Protein AF-0000000078527784 (afdb_homodimer)

pLDDT: mean 89.46, std 10.86, range [33.38, 98.12]

Solvent-accessible surface area (backbone atoms only — not comparable to full-atom values): 16695 Å² total; per-residue (Å²): 131,76,84,74,78,46,70,69,57,52,40,45,33,38,44,47,44,49,49,51,49,47,54,72,68,47,63,84,45,99,62,60,91,79,38,56,63,54,54,50,51,37,67,75,42,61,57,39,31,68,67,55,50,17,62,73,56,56,44,54,66,67,61,41,50,51,44,50,49,49,36,36,74,72,47,32,32,43,78,41,67,36,89,86,43,75,87,41,47,22,35,34,62,30,73,63,24,55,70,47,39,63,60,54,50,50,52,53,50,46,48,54,52,40,38,46,58,95,49,49,74,67,53,49,52,52,43,50,55,51,50,48,53,26,34,51,36,40,50,51,50,45,52,51,51,53,50,50,54,55,64,75,93,133,75,84,73,79,45,69,69,56,52,38,46,32,38,43,47,44,49,50,52,49,47,53,72,69,46,63,83,44,101,60,60,92,80,38,56,61,54,51,50,50,38,66,74,41,60,57,41,30,67,65,53,49,15,63,72,56,58,43,54,65,68,59,40,51,51,45,50,50,51,36,34,75,72,47,32,32,42,78,41,65,35,88,87,43,75,87,40,47,23,35,33,63,31,74,63,23,54,69,46,38,63,60,55,51,51,52,54,50,46,49,52,51,40,37,45,58,96,51,51,73,67,53,50,51,51,41,49,54,51,51,48,52,27,36,52,36,40,50,51,51,46,51,51,51,54,52,50,55,58,67,73,99

Radius of gyration: 20.79 Å; Cα contacts (8 Å, |Δi|>4): 342; chains: 2; bounding box: 57×61×48 Å

Structure (mmCIF, N/CA/C/O backbone):
data_AF-0000000078527784-model_v1
#
loop_
_entity.id
_entity.type
_entity.pdbx_description
1 polymer 'MarR family transcriptional regulator'
#
loop_
_atom_site.group_PDB
_atom_site.id
_atom_site.type_symbol
_atom_site.label_atom_id
_atom_site.label_alt_id
_atom_site.label_comp_id
_atom_site.label_asym_id
_atom_site.label_entity_id
_atom_site.label_seq_id
_atom_site.pdbx_PDB_ins_code
_atom_site.Cartn_x
_atom_site.Cartn_y
_atom_site.Cartn_z
_atom_site.occupancy
_atom_site.B_iso_or_equiv
_atom_site.auth_seq_id
_atom_site.auth_comp_id
_atom_site.auth_asym_id
_atom_site.auth_atom_id
_atom_site.pdbx_PDB_model_num
ATOM 1 N N . MET A 1 1 ? -1.562 -27.234 0.548 1 33.72 1 MET A N 1
ATOM 2 C CA . MET A 1 1 ? -0.689 -26.094 0.292 1 33.72 1 MET A CA 1
ATOM 3 C C . MET A 1 1 ? -1.078 -24.906 1.163 1 33.72 1 MET A C 1
ATOM 5 O O . MET A 1 1 ? -2.166 -24.344 1.01 1 33.72 1 MET A O 1
ATOM 9 N N . GLU A 1 2 ? -1.034 -24.922 2.373 1 40.88 2 GLU A N 1
ATOM 10 C CA . GLU A 1 2 ? -1.511 -24.141 3.508 1 40.88 2 GLU A CA 1
ATOM 11 C C . GLU A 1 2 ? -1.289 -22.641 3.279 1 40.88 2 GLU A C 1
ATOM 13 O O . GLU A 1 2 ? -0.191 -22.219 2.91 1 40.88 2 GLU A O 1
ATOM 18 N N . ASN A 1 3 ? -2.201 -21.891 2.699 1 50.78 3 ASN A N 1
ATOM 19 C CA . ASN A 1 3 ? -2.246 -20.516 2.195 1 50.78 3 ASN A CA 1
ATOM 20 C C . ASN A 1 3 ? -1.403 -19.578 3.055 1 50.78 3 ASN A C 1
ATOM 22 O O . ASN A 1 3 ? -1.898 -19 4.027 1 50.78 3 ASN A O 1
ATOM 26 N N . ASN A 1 4 ? -0.081 -20 3.307 1 65.38 4 ASN A N 1
ATOM 27 C CA . ASN A 1 4 ? 0.813 -19.375 4.277 1 65.38 4 ASN A CA 1
ATOM 28 C C . ASN A 1 4 ? 0.971 -17.891 4.02 1 65.38 4 ASN A C 1
ATOM 30 O O . ASN A 1 4 ? 1.631 -17.484 3.061 1 65.38 4 ASN A O 1
ATOM 34 N N . ILE A 1 5 ? 0.13 -17.203 4.672 1 80.44 5 ILE A N 1
ATOM 35 C CA . ILE A 1 5 ? 0.131 -15.75 4.613 1 80.44 5 ILE A CA 1
ATOM 36 C C . ILE A 1 5 ? 1.47 -15.211 5.117 1 80.44 5 ILE A C 1
ATOM 38 O O . ILE A 1 5 ? 2.02 -15.719 6.098 1 80.44 5 ILE A O 1
ATOM 42 N N . ASN A 1 6 ? 2.102 -14.383 4.32 1 90.31 6 ASN A N 1
ATOM 43 C CA . ASN A 1 6 ? 3.367 -13.797 4.75 1 90.31 6 ASN A CA 1
ATOM 44 C C . ASN A 1 6 ? 3.223 -12.312 5.059 1 90.31 6 ASN A C 1
ATOM 46 O O . ASN A 1 6 ? 2.146 -11.742 4.875 1 90.31 6 ASN A O 1
ATOM 50 N N . VAL A 1 7 ? 4.281 -11.719 5.578 1 94.19 7 VAL A N 1
ATOM 51 C CA . VAL A 1 7 ? 4.273 -10.344 6.059 1 94.19 7 VAL A CA 1
ATOM 52 C C . VAL A 1 7 ? 3.889 -9.398 4.922 1 94.19 7 VAL A C 1
ATOM 54 O O . VAL A 1 7 ? 3.064 -8.5 5.105 1 94.19 7 VAL A O 1
ATOM 57 N N . GLY A 1 8 ? 4.43 -9.648 3.764 1 93.56 8 GLY A N 1
ATOM 58 C CA . GLY A 1 8 ? 4.129 -8.82 2.611 1 93.56 8 GLY A CA 1
ATOM 59 C C . GLY A 1 8 ? 2.664 -8.859 2.213 1 93.56 8 GLY A C 1
ATOM 60 O O . GLY A 1 8 ? 2.086 -7.832 1.849 1 93.56 8 GLY A O 1
ATOM 61 N N . GLN A 1 9 ? 2.086 -9.992 2.314 1 89.19 9 GLN A N 1
ATOM 62 C CA . GLN A 1 9 ? 0.689 -10.18 1.938 1 89.19 9 GLN A CA 1
ATOM 63 C C . GLN A 1 9 ? -0.243 -9.453 2.908 1 89.19 9 GLN A C 1
ATOM 65 O O . GLN A 1 9 ? -1.158 -8.742 2.486 1 89.19 9 GLN A O 1
ATOM 70 N N . VAL A 1 10 ? 0.015 -9.602 4.164 1 93.19 10 VAL A N 1
ATOM 71 C CA . VAL A 1 10 ? -0.834 -8.961 5.164 1 93.19 10 VAL A CA 1
ATOM 72 C C . VAL A 1 10 ? -0.624 -7.449 5.129 1 93.19 10 VAL A C 1
ATOM 74 O O . VAL A 1 10 ? -1.582 -6.684 5.238 1 93.19 10 VAL A O 1
ATOM 77 N N . ASN A 1 11 ? 0.62 -7.027 4.973 1 96.31 11 ASN A N 1
ATOM 78 C CA . ASN A 1 11 ? 0.908 -5.602 4.848 1 96.31 11 ASN A CA 1
ATOM 79 C C . ASN A 1 11 ? 0.143 -4.973 3.688 1 96.31 11 ASN A C 1
ATOM 81 O O . ASN A 1 11 ? -0.423 -3.887 3.826 1 96.31 11 ASN A O 1
ATOM 85 N N . ALA A 1 12 ? 0.142 -5.656 2.553 1 93 12 ALA A N 1
ATOM 86 C CA . ALA A 1 12 ? -0.579 -5.168 1.38 1 93 12 ALA A CA 1
ATOM 87 C C . ALA A 1 12 ? -2.074 -5.059 1.662 1 93 12 ALA A C 1
ATOM 89 O O . ALA A 1 12 ? -2.719 -4.082 1.271 1 93 12 ALA A O 1
ATOM 90 N N . ALA A 1 13 ? -2.596 -6.059 2.291 1 92.12 13 ALA A N 1
ATOM 91 C CA . ALA A 1 13 ? -4.02 -6.059 2.623 1 92.12 13 ALA A CA 1
ATOM 92 C C . ALA A 1 13 ? -4.367 -4.898 3.551 1 92.12 13 ALA A C 1
ATOM 94 O O . ALA A 1 13 ? -5.375 -4.215 3.352 1 92.12 13 ALA A O 1
ATOM 95 N N . ILE A 1 14 ? -3.502 -4.66 4.574 1 95.69 14 ILE A N 1
ATOM 96 C CA . ILE A 1 14 ? -3.713 -3.545 5.492 1 95.69 14 ILE A CA 1
ATOM 97 C C . ILE A 1 14 ? -3.695 -2.23 4.719 1 95.69 14 ILE A C 1
ATOM 99 O O . ILE A 1 14 ? -4.598 -1.4 4.867 1 95.69 14 ILE A O 1
ATOM 103 N N . TYR A 1 15 ? -2.721 -2.094 3.898 1 93.62 15 TYR A N 1
ATOM 104 C CA . TYR A 1 15 ? -2.584 -0.871 3.115 1 93.62 15 TYR A CA 1
ATOM 105 C C . TYR A 1 15 ? -3.828 -0.625 2.268 1 93.62 15 TYR A C 1
ATOM 107 O O . TYR A 1 15 ? -4.391 0.473 2.287 1 93.62 15 TYR A O 1
ATOM 115 N N . ARG A 1 16 ? -4.293 -1.575 1.562 1 90.44 16 ARG A N 1
ATOM 116 C CA . ARG A 1 16 ? -5.426 -1.438 0.654 1 90.44 16 ARG A CA 1
ATOM 117 C C . ARG A 1 16 ? -6.707 -1.118 1.419 1 90.44 16 ARG A C 1
ATOM 119 O O . ARG A 1 16 ? -7.504 -0.288 0.982 1 90.44 16 ARG A O 1
ATOM 126 N N . ASN A 1 17 ? -6.883 -1.79 2.488 1 92.38 17 ASN A N 1
ATOM 127 C CA . ASN A 1 17 ? -8.102 -1.547 3.258 1 92.38 17 ASN A CA 1
ATOM 128 C C . ASN A 1 17 ? -8.078 -0.174 3.924 1 92.38 17 ASN A C 1
ATOM 130 O O . ASN A 1 17 ? -9.117 0.456 4.094 1 92.38 17 ASN A O 1
ATOM 134 N N . ILE A 1 18 ? -6.902 0.327 4.344 1 93 18 ILE A N 1
ATOM 135 C CA . ILE A 1 18 ? -6.785 1.693 4.844 1 93 18 ILE A CA 1
ATOM 136 C C . ILE A 1 18 ? -7.129 2.68 3.729 1 93 18 ILE A C 1
ATOM 138 O O . ILE A 1 18 ? -7.832 3.666 3.961 1 93 18 ILE A O 1
ATOM 142 N N . GLN A 1 19 ? -6.652 2.369 2.523 1 88.81 19 GLN A N 1
ATOM 143 C CA . GLN A 1 19 ? -6.953 3.25 1.399 1 88.81 19 GLN A CA 1
ATOM 144 C C . GLN A 1 19 ? -8.453 3.312 1.136 1 88.81 19 GLN A C 1
ATOM 146 O O . GLN A 1 19 ? -8.984 4.371 0.797 1 88.81 19 GLN A O 1
ATOM 151 N N . ILE A 1 20 ? -9.117 2.199 1.206 1 87.12 20 ILE A N 1
ATOM 152 C CA . ILE A 1 20 ? -10.562 2.152 1.043 1 87.12 20 ILE A CA 1
ATOM 153 C C . ILE A 1 20 ? -11.234 3.033 2.096 1 87.12 20 ILE A C 1
ATOM 155 O O . ILE A 1 20 ? -12.125 3.822 1.777 1 87.12 20 ILE A O 1
ATOM 159 N N . LEU A 1 21 ? -10.766 2.9 3.312 1 88.62 21 LEU A N 1
ATOM 160 C CA . LEU A 1 21 ? -11.32 3.684 4.41 1 88.62 21 LEU A CA 1
ATOM 161 C C . LEU A 1 21 ? -11.102 5.176 4.18 1 88.62 21 LEU A C 1
ATOM 163 O O . LEU A 1 21 ? -12.016 5.977 4.363 1 88.62 21 LEU A O 1
ATOM 167 N N . LEU A 1 22 ? -9.93 5.527 3.75 1 89.19 22 LEU A N 1
ATOM 168 C CA . LEU A 1 22 ? -9.586 6.922 3.5 1 89.19 22 LEU A CA 1
ATOM 169 C C . LEU A 1 22 ? -10.43 7.492 2.363 1 89.19 22 LEU A C 1
ATOM 171 O O . LEU A 1 22 ? -10.984 8.586 2.486 1 89.19 22 LEU A O 1
ATOM 175 N N . SER A 1 23 ? -10.539 6.766 1.28 1 83.81 23 SER A N 1
ATOM 176 C CA . SER A 1 23 ? -11.258 7.23 0.099 1 83.81 23 SER A CA 1
ATOM 177 C C . SER A 1 23 ? -12.75 7.375 0.384 1 83.81 23 SER A C 1
ATOM 179 O O . SER A 1 23 ? -13.406 8.273 -0.145 1 83.81 23 SER A O 1
ATOM 181 N N . SER A 1 24 ? -13.258 6.5 1.166 1 82.88 24 SER A N 1
ATOM 182 C CA . SER A 1 24 ? -14.672 6.531 1.507 1 82.88 24 SER A CA 1
ATOM 183 C C . SER A 1 24 ? -15 7.723 2.404 1 82.88 24 SER A C 1
ATOM 185 O O . SER A 1 24 ? -16.109 8.242 2.373 1 82.88 24 SER A O 1
ATOM 187 N N . THR A 1 25 ? -14.008 8.172 3.148 1 83.12 25 THR A N 1
ATOM 188 C CA . THR A 1 25 ? -14.266 9.203 4.145 1 83.12 25 THR A CA 1
ATOM 189 C C . THR A 1 25 ? -13.844 10.578 3.623 1 83.12 25 THR A C 1
ATOM 191 O O . THR A 1 25 ? -14.477 11.586 3.936 1 83.12 25 THR A O 1
ATOM 194 N N . LEU A 1 26 ? -12.773 10.648 2.789 1 84.56 26 LEU A N 1
ATOM 195 C CA . LEU A 1 26 ? -12.227 11.93 2.352 1 84.56 26 LEU A CA 1
ATOM 196 C C . LEU A 1 26 ? -12.734 12.297 0.962 1 84.56 26 LEU A C 1
ATOM 198 O O . LEU A 1 26 ? -12.164 13.164 0.297 1 84.56 26 LEU A O 1
ATOM 202 N N . ASN A 1 27 ? -13.781 11.75 0.539 1 74.75 27 ASN A N 1
ATOM 203 C CA . ASN A 1 27 ? -14.344 12.008 -0.783 1 74.75 27 ASN A CA 1
ATOM 204 C C . ASN A 1 27 ? -14.641 13.484 -0.992 1 74.75 27 ASN A C 1
ATOM 206 O O . ASN A 1 27 ? -14.703 13.961 -2.129 1 74.75 27 ASN A O 1
ATOM 210 N N . ASP A 1 28 ? -14.625 14.211 -0.062 1 72.44 28 ASP A N 1
ATOM 211 C CA . ASP A 1 28 ? -15.023 15.617 -0.154 1 72.44 28 ASP A CA 1
ATOM 212 C C . ASP A 1 28 ? -13.852 16.5 -0.572 1 72.44 28 ASP A C 1
ATOM 214 O O . ASP A 1 28 ? -14.039 17.656 -0.958 1 72.44 28 ASP A O 1
ATOM 218 N N . LEU A 1 29 ? -12.695 15.906 -0.477 1 76.19 29 LEU A N 1
ATOM 219 C CA . LEU A 1 29 ? -11.531 16.656 -0.928 1 76.19 29 LEU A CA 1
ATOM 220 C C . LEU A 1 29 ? -11.203 16.344 -2.385 1 76.19 29 LEU A C 1
ATOM 222 O O . LEU A 1 29 ? -11.367 15.195 -2.822 1 76.19 29 LEU A O 1
ATOM 226 N N . ASP A 1 30 ? -11.234 17.281 -3.205 1 78.88 30 ASP A N 1
ATOM 227 C CA . ASP A 1 30 ? -10.836 17.062 -4.594 1 78.88 30 ASP A CA 1
ATOM 228 C C . ASP A 1 30 ? -9.375 16.625 -4.688 1 78.88 30 ASP A C 1
ATOM 230 O O . ASP A 1 30 ? -8.586 17.219 -5.418 1 78.88 30 ASP A O 1
ATOM 234 N N . ILE A 1 31 ? -8.984 15.875 -3.707 1 80.12 31 ILE A N 1
ATOM 235 C CA . ILE A 1 31 ? -7.637 15.328 -3.699 1 80.12 31 ILE A CA 1
ATOM 236 C C . ILE A 1 31 ? -7.691 13.82 -3.934 1 80.12 31 ILE A C 1
ATOM 238 O O . 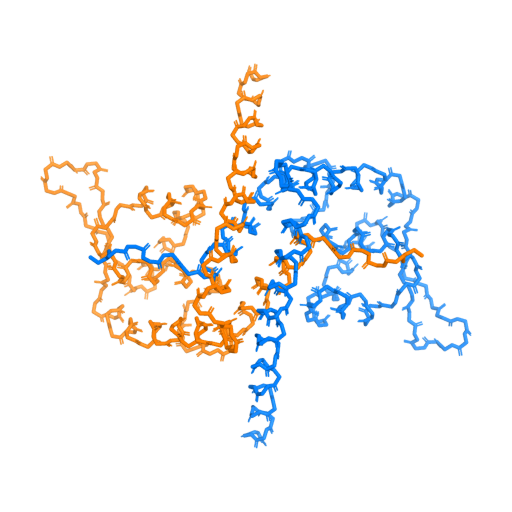ILE A 1 31 ? -8.594 13.141 -3.434 1 80.12 31 ILE A O 1
ATOM 242 N N . LYS A 1 32 ? -6.852 13.32 -4.891 1 73.38 32 LYS A N 1
ATOM 243 C CA . LYS A 1 32 ? -6.824 11.906 -5.254 1 73.38 32 LYS A CA 1
ATOM 244 C C . LYS A 1 32 ? -6.203 11.062 -4.145 1 73.38 32 LYS A C 1
ATOM 246 O O . LYS A 1 32 ? -5.438 11.57 -3.324 1 73.38 32 LYS A O 1
ATOM 251 N N . ASN A 1 33 ? -6.426 9.727 -4.477 1 71.75 33 ASN A N 1
ATOM 252 C CA . ASN A 1 33 ? -5.855 8.742 -3.57 1 71.75 33 ASN A CA 1
ATOM 253 C C . ASN A 1 33 ? -4.328 8.789 -3.572 1 71.75 33 ASN A C 1
ATOM 255 O O . ASN A 1 33 ? -3.719 9.156 -4.578 1 71.75 33 ASN A O 1
ATOM 259 N N . GLY A 1 34 ? -3.617 8.961 -2.541 1 76.25 34 GLY A N 1
ATOM 260 C CA . GLY A 1 34 ? -2.166 8.961 -2.438 1 76.25 34 GLY A CA 1
ATOM 261 C C . GLY A 1 34 ? -1.598 10.32 -2.068 1 76.25 34 GLY A C 1
ATOM 262 O O . GLY A 1 34 ? -0.436 10.422 -1.671 1 76.25 34 GLY A O 1
ATOM 263 N N . GLN A 1 35 ? -2.516 11.188 -2.316 1 87.75 35 GLN A N 1
ATOM 264 C CA . GLN A 1 35 ? -2.023 12.523 -2.002 1 87.75 35 GLN A CA 1
ATOM 265 C C . GLN A 1 35 ? -2.355 12.906 -0.562 1 87.75 35 GLN A C 1
ATOM 267 O O . GLN A 1 35 ? -1.82 13.891 -0.036 1 87.75 35 GLN A O 1
ATOM 272 N N . TYR A 1 36 ? -3.164 12.141 0.039 1 88.88 36 TYR A N 1
ATOM 273 C CA . TYR A 1 36 ? -3.619 12.469 1.386 1 88.88 36 TYR A CA 1
ATOM 274 C C . TYR A 1 36 ? -2.453 12.469 2.369 1 88.88 36 TYR A C 1
ATOM 276 O O . TYR A 1 36 ? -2.371 13.344 3.238 1 88.88 36 TYR A O 1
ATOM 284 N N . ASP A 1 37 ? -1.583 11.602 2.174 1 90.31 37 ASP A N 1
ATOM 285 C CA . ASP A 1 37 ? -0.426 11.516 3.061 1 90.31 37 ASP A CA 1
ATOM 286 C C . ASP A 1 37 ? 0.434 12.773 2.965 1 90.31 37 ASP A C 1
ATOM 288 O O . ASP A 1 37 ? 0.917 13.281 3.98 1 90.31 37 ASP A O 1
ATOM 292 N N . PHE A 1 38 ? 0.576 13.18 1.771 1 93.5 38 PHE A N 1
ATOM 293 C CA . PHE A 1 38 ? 1.368 14.383 1.549 1 93.5 38 PHE A CA 1
ATOM 294 C C . PHE A 1 38 ? 0.719 15.594 2.219 1 93.5 38 PHE A C 1
ATOM 296 O O . PHE A 1 38 ? 1.382 16.344 2.941 1 93.5 38 PHE A O 1
ATOM 303 N N . PHE A 1 39 ? -0.54 15.727 1.935 1 94.25 39 PHE A N 1
ATOM 304 C CA . PHE A 1 39 ? -1.294 16.828 2.521 1 94.25 39 PHE A CA 1
ATOM 305 C C . PHE A 1 39 ? -1.21 16.797 4.043 1 94.25 39 PHE A C 1
ATOM 307 O O . PHE A 1 39 ? -0.983 17.812 4.68 1 94.25 39 PHE A O 1
ATOM 314 N N . LEU A 1 40 ? -1.389 15.633 4.594 1 91.81 40 LEU A N 1
ATOM 315 C CA . LEU A 1 40 ? -1.36 15.469 6.043 1 91.81 40 LEU A CA 1
ATOM 316 C C . LEU A 1 40 ? -0.011 15.891 6.613 1 91.81 40 LEU A C 1
ATOM 318 O O . LEU A 1 40 ? 0.049 16.656 7.574 1 91.81 40 LEU A O 1
ATOM 322 N N . VAL A 1 41 ? 1.071 15.43 6.051 1 92.56 41 VAL A N 1
ATOM 323 C CA . VAL A 1 41 ? 2.404 15.711 6.57 1 92.56 41 VAL A CA 1
ATOM 324 C C . VAL A 1 41 ? 2.691 17.219 6.477 1 92.56 41 VAL A C 1
ATOM 326 O O . VAL A 1 41 ? 3.213 17.812 7.418 1 92.56 41 VAL A O 1
ATOM 329 N N . ILE A 1 42 ? 2.291 17.75 5.355 1 95.44 42 ILE A N 1
ATOM 330 C CA . ILE A 1 42 ? 2.48 19.188 5.191 1 95.44 42 ILE A CA 1
ATOM 331 C C . ILE A 1 42 ? 1.673 19.938 6.25 1 95.44 42 ILE A C 1
ATOM 333 O O . ILE A 1 42 ? 2.156 20.906 6.832 1 95.44 42 ILE A O 1
ATOM 337 N N . SER A 1 43 ? 0.488 19.5 6.477 1 93.81 43 SER A N 1
ATOM 338 C CA . SER A 1 43 ? -0.396 20.141 7.445 1 93.81 43 SER A CA 1
ATOM 339 C C . SER A 1 43 ? 0.181 20.062 8.852 1 93.81 43 SER A C 1
ATOM 341 O O . SER A 1 43 ? -0.036 20.969 9.664 1 93.81 43 SER A O 1
ATOM 343 N N . LEU A 1 44 ? 0.917 19.094 9.148 1 92 44 LEU A N 1
ATOM 344 C CA . LEU A 1 44 ? 1.458 18.875 10.484 1 92 44 LEU A CA 1
ATOM 345 C C . LEU A 1 44 ? 2.84 19.5 10.625 1 92 44 LEU A C 1
ATOM 347 O O . LEU A 1 44 ? 3.285 19.797 11.742 1 92 44 LEU A O 1
ATOM 351 N N . ARG A 1 45 ? 3.506 19.625 9.484 1 92.75 45 ARG A N 1
ATOM 352 C CA . ARG A 1 45 ? 4.879 20.125 9.492 1 92.75 45 ARG A CA 1
ATOM 353 C C . ARG A 1 45 ? 5.078 21.172 8.406 1 92.75 45 ARG A C 1
ATOM 355 O O . ARG A 1 45 ? 5.922 21.016 7.527 1 92.75 45 ARG A O 1
ATOM 362 N N . GLU A 1 46 ? 4.406 22.297 8.547 1 94.25 46 GLU A N 1
ATOM 363 C CA . GLU A 1 46 ? 4.555 23.375 7.574 1 94.25 46 GLU A CA 1
ATOM 364 C C . GLU A 1 46 ? 5.996 23.875 7.527 1 94.25 46 GLU A C 1
ATOM 366 O O . GLU A 1 46 ? 6.668 23.953 8.555 1 94.25 46 GLU A O 1
ATOM 371 N N . GLY A 1 47 ? 6.379 24.156 6.34 1 94.94 47 GLY A N 1
ATOM 372 C CA . GLY A 1 47 ? 7.723 24.672 6.18 1 94.94 47 GLY A CA 1
ATOM 373 C C . GLY A 1 47 ? 8.727 23.625 5.746 1 94.94 47 GLY A C 1
ATOM 374 O O . GLY A 1 47 ? 9.875 23.953 5.434 1 94.94 47 GLY A O 1
ATOM 375 N N . LEU A 1 48 ? 8.289 22.375 5.711 1 94.75 48 LEU A N 1
ATOM 376 C CA . LEU A 1 48 ? 9.219 21.344 5.258 1 94.75 48 LEU A CA 1
ATOM 377 C C . LEU A 1 48 ? 9.477 21.469 3.76 1 94.75 48 LEU A C 1
ATOM 379 O O . LEU A 1 48 ? 8.641 21.984 3.02 1 94.75 48 LEU A O 1
ATOM 383 N N . SER A 1 49 ? 10.641 21.016 3.365 1 95.75 49 SER A N 1
ATOM 384 C CA . SER A 1 49 ? 10.984 20.984 1.948 1 95.75 49 SER A CA 1
ATOM 385 C C . SER A 1 49 ? 10.406 19.75 1.266 1 95.75 49 SER A C 1
ATOM 387 O O . SER A 1 49 ? 9.969 18.812 1.935 1 95.75 49 SER A O 1
ATOM 389 N N . GLN A 1 50 ? 10.336 19.875 -0.049 1 95.5 50 GLN A N 1
ATOM 390 C CA . GLN A 1 50 ? 9.898 18.688 -0.793 1 95.5 50 GLN A CA 1
ATOM 391 C C . GLN A 1 50 ? 10.797 17.5 -0.497 1 95.5 50 GLN A C 1
ATOM 393 O O . GLN A 1 50 ? 10.32 16.359 -0.422 1 95.5 50 GLN A O 1
ATOM 398 N N . LYS A 1 51 ? 12.086 17.75 -0.309 1 94 51 LYS A N 1
ATOM 399 C CA . LYS A 1 51 ? 13.031 16.688 0.028 1 94 51 LYS A CA 1
ATOM 400 C C . LYS A 1 51 ? 12.695 16.047 1.371 1 94 51 LYS A C 1
ATOM 402 O O . LYS A 1 51 ? 12.633 14.82 1.484 1 94 51 LYS A O 1
ATOM 407 N N . GLU A 1 52 ? 12.477 16.844 2.301 1 93.25 52 GLU A N 1
ATOM 408 C CA . GLU A 1 52 ? 12.102 16.359 3.625 1 93.25 52 GLU A CA 1
ATOM 409 C C . GLU A 1 52 ? 10.797 15.57 3.574 1 93.25 52 GLU A C 1
ATOM 411 O O . GLU A 1 52 ? 10.648 14.555 4.262 1 93.25 52 GLU A O 1
ATOM 416 N N . LEU A 1 53 ? 9.883 16.094 2.801 1 94.12 53 LEU A N 1
ATOM 417 C CA . LEU A 1 53 ? 8.594 15.43 2.631 1 94.12 53 LEU A CA 1
ATOM 418 C C . LEU A 1 53 ? 8.766 14.039 2.043 1 94.12 53 LEU A C 1
ATOM 420 O O . LEU A 1 53 ? 8.211 13.062 2.562 1 94.12 53 LEU A O 1
ATOM 424 N N . SER A 1 54 ? 9.562 13.906 1.015 1 92.56 54 SER A N 1
ATOM 425 C CA . SER A 1 54 ? 9.844 12.625 0.363 1 92.56 54 SER A CA 1
ATOM 426 C C . SER A 1 54 ? 10.508 11.648 1.326 1 92.56 54 SER A C 1
ATOM 428 O O . SER A 1 54 ? 10.148 10.469 1.367 1 92.56 54 SER A O 1
ATOM 430 N N . GLU A 1 55 ? 11.461 12.133 2.123 1 85.88 55 GLU A N 1
ATOM 431 C CA . GLU A 1 55 ? 12.18 11.305 3.084 1 85.88 55 GLU A CA 1
ATOM 432 C C . GLU A 1 55 ? 11.258 10.82 4.199 1 85.88 55 GLU A C 1
ATOM 434 O O . GLU A 1 55 ? 11.32 9.656 4.609 1 85.88 55 GLU A O 1
ATOM 439 N N . HIS A 1 56 ? 10.43 11.742 4.609 1 85.94 56 HIS A N 1
ATOM 440 C CA . HIS A 1 56 ? 9.508 11.422 5.691 1 85.94 56 HIS A CA 1
ATOM 441 C C . HIS A 1 56 ? 8.523 10.336 5.266 1 85.94 56 HIS A C 1
ATOM 443 O O . HIS A 1 56 ? 8.203 9.438 6.055 1 85.94 56 HIS A O 1
ATOM 449 N N . LEU A 1 57 ? 8.062 10.328 4.031 1 87.44 57 LEU A N 1
ATOM 450 C CA . LEU A 1 57 ? 7.027 9.422 3.549 1 87.44 57 LEU A CA 1
ATOM 451 C C . LEU A 1 57 ? 7.648 8.188 2.895 1 87.44 57 LEU A C 1
ATOM 453 O O . LEU A 1 57 ? 6.945 7.234 2.566 1 87.44 57 LEU A O 1
ATOM 457 N N . HIS A 1 58 ? 8.977 8.211 2.77 1 80.19 58 HIS A N 1
ATOM 458 C CA . HIS A 1 58 ? 9.672 7.145 2.061 1 80.19 58 HIS A CA 1
ATOM 459 C C . HIS A 1 58 ? 9.117 6.961 0.654 1 80.19 58 HIS A C 1
ATOM 461 O O . HIS A 1 58 ? 8.805 5.84 0.245 1 80.19 58 HIS A O 1
ATOM 467 N N . ILE A 1 59 ? 8.953 8.039 -0.009 1 84.31 59 ILE A N 1
ATOM 468 C CA . ILE A 1 59 ? 8.453 8.078 -1.379 1 84.31 59 ILE A CA 1
ATOM 469 C C . ILE A 1 59 ? 9.469 8.781 -2.279 1 84.31 59 ILE A C 1
ATOM 471 O O . ILE A 1 59 ? 10.219 9.641 -1.818 1 84.31 59 ILE A O 1
ATOM 475 N N . SER A 1 60 ? 9.555 8.398 -3.484 1 84.56 60 SER A N 1
ATOM 476 C CA . SER A 1 60 ? 10.539 8.945 -4.418 1 84.56 60 SER A CA 1
ATOM 477 C C . SER A 1 60 ? 10.328 10.445 -4.629 1 84.56 60 SER A C 1
ATOM 479 O O . SER A 1 60 ? 9.211 10.945 -4.488 1 84.56 60 SER A O 1
ATOM 481 N N . LYS A 1 61 ? 11.398 11.062 -5.051 1 90.5 61 LYS A N 1
ATOM 482 C CA . LYS A 1 61 ? 11.352 12.5 -5.312 1 90.5 61 LYS A CA 1
ATOM 483 C C . LYS A 1 61 ? 10.367 12.828 -6.43 1 90.5 61 LYS A C 1
ATOM 485 O O . LYS A 1 61 ? 9.633 13.812 -6.348 1 90.5 61 LYS A O 1
ATOM 490 N N . SER A 1 62 ? 10.352 11.953 -7.387 1 91.56 62 SER A N 1
ATOM 491 C CA . SER A 1 62 ? 9.484 12.188 -8.539 1 91.56 62 SER A CA 1
ATOM 492 C C . SER A 1 62 ? 8.016 12.117 -8.141 1 91.56 62 SER A C 1
ATOM 494 O O . SER A 1 62 ? 7.219 12.969 -8.539 1 91.56 62 SER A O 1
ATOM 496 N N . THR A 1 63 ? 7.637 11.125 -7.379 1 87.88 63 THR A N 1
ATOM 497 C CA . THR A 1 63 ? 6.262 10.977 -6.91 1 87.88 63 THR A CA 1
ATOM 498 C C . THR A 1 63 ? 5.875 12.133 -5.996 1 87.88 63 THR A C 1
ATOM 500 O O . THR A 1 63 ? 4.754 12.648 -6.078 1 87.88 63 THR A O 1
ATOM 503 N N . THR A 1 64 ? 6.789 12.492 -5.191 1 94.25 64 THR A N 1
ATOM 504 C CA . THR A 1 64 ? 6.562 13.617 -4.289 1 94.25 64 THR A CA 1
ATOM 505 C C . THR A 1 64 ? 6.316 14.906 -5.07 1 94.25 64 THR A C 1
ATOM 507 O O . THR A 1 64 ? 5.383 15.648 -4.77 1 94.25 64 THR A O 1
ATOM 510 N N . ALA A 1 65 ? 7.117 15.117 -6.098 1 95.06 65 ALA A N 1
ATOM 511 C CA . ALA A 1 65 ? 6.977 16.312 -6.922 1 95.06 65 ALA A CA 1
ATOM 512 C C . ALA A 1 65 ? 5.602 16.375 -7.578 1 95.06 65 ALA A C 1
ATOM 514 O O . ALA A 1 65 ? 4.969 17.438 -7.613 1 95.06 65 ALA A O 1
ATOM 515 N N . LYS A 1 66 ? 5.188 15.242 -8.016 1 94.12 66 LYS A N 1
ATOM 516 C CA . LYS A 1 66 ? 3.881 15.164 -8.664 1 94.12 66 LYS A CA 1
ATOM 517 C C . LYS A 1 66 ? 2.76 15.453 -7.668 1 94.12 66 LYS A C 1
ATOM 519 O O . LYS A 1 66 ? 1.818 16.188 -7.98 1 94.12 66 LYS A O 1
ATOM 524 N N . ALA A 1 67 ? 2.844 14.867 -6.543 1 94.31 67 ALA A N 1
ATOM 525 C CA . ALA A 1 67 ? 1.834 15.078 -5.512 1 94.31 67 ALA A CA 1
ATOM 526 C C . ALA A 1 67 ? 1.786 16.547 -5.078 1 94.31 67 ALA A C 1
ATOM 528 O O . ALA A 1 67 ? 0.706 17.125 -4.957 1 94.31 67 ALA A O 1
ATOM 529 N N . VAL A 1 68 ? 2.957 17.109 -4.891 1 96 68 VAL A N 1
ATOM 530 C CA . VAL A 1 68 ? 3.037 18.5 -4.461 1 96 68 VAL A CA 1
ATOM 531 C C . VAL A 1 68 ? 2.484 19.422 -5.555 1 96 68 VAL A C 1
ATOM 533 O O . VAL A 1 68 ? 1.756 20.375 -5.266 1 96 68 VAL A O 1
ATOM 536 N N . LYS A 1 69 ? 2.859 19.141 -6.773 1 96.12 69 LYS A N 1
ATOM 537 C CA . LYS A 1 69 ? 2.334 19.906 -7.898 1 96.12 69 LYS A CA 1
ATOM 538 C C . LYS A 1 69 ? 0.809 19.875 -7.93 1 96.12 69 LYS A C 1
ATOM 540 O O . LYS A 1 69 ? 0.158 20.906 -8.094 1 96.12 69 LYS A O 1
ATOM 545 N N . ASN A 1 70 ? 0.251 18.734 -7.738 1 95.12 70 ASN A N 1
ATOM 546 C CA . ASN A 1 70 ? -1.199 18.578 -7.746 1 95.12 70 ASN A CA 1
ATOM 547 C C . ASN A 1 70 ? -1.854 19.359 -6.609 1 95.12 70 ASN A C 1
ATOM 549 O O . ASN A 1 70 ? -2.857 20.031 -6.816 1 95.12 70 ASN A O 1
ATOM 553 N N . LEU A 1 71 ? -1.282 19.266 -5.457 1 95.81 71 LEU A N 1
ATOM 554 C CA . LEU A 1 71 ? -1.819 19.953 -4.289 1 95.81 71 LEU A CA 1
ATOM 555 C C . LEU A 1 71 ? -1.731 21.469 -4.465 1 95.81 71 LEU A C 1
ATOM 557 O O . LEU A 1 71 ? -2.607 22.203 -4.004 1 95.81 71 LEU A O 1
ATOM 561 N N . THR A 1 72 ? -0.645 21.875 -5.121 1 96.5 72 THR A N 1
ATOM 562 C CA . THR A 1 72 ? -0.466 23.297 -5.387 1 96.5 72 THR A CA 1
ATOM 563 C C . THR A 1 72 ? -1.454 23.781 -6.445 1 96.5 72 THR A C 1
ATOM 565 O O . THR A 1 72 ? -2.062 24.844 -6.301 1 96.5 72 THR A O 1
ATOM 568 N N . GLU A 1 73 ? -1.633 23.031 -7.508 1 95.5 73 GLU A N 1
ATOM 569 C CA . GLU A 1 73 ? -2.555 23.359 -8.586 1 95.5 73 GLU A CA 1
ATOM 570 C C . GLU A 1 73 ? -3.996 23.422 -8.086 1 95.5 73 GLU A C 1
ATOM 572 O O . GLU A 1 73 ? -4.789 24.25 -8.539 1 95.5 73 GLU A O 1
ATOM 577 N N . LYS A 1 74 ? -4.293 22.594 -7.133 1 94.38 74 LYS A N 1
ATOM 578 C CA . LYS A 1 74 ? -5.641 22.547 -6.582 1 94.38 74 LYS A CA 1
ATOM 579 C C . LYS A 1 74 ? -5.836 23.609 -5.504 1 94.38 74 LYS A C 1
ATOM 581 O O . LYS A 1 74 ? -6.934 23.766 -4.965 1 94.38 74 LYS A O 1
ATOM 586 N N . GLY A 1 75 ? -4.738 24.25 -5.152 1 95.25 75 GLY A N 1
ATOM 587 C CA . GLY A 1 75 ? -4.836 25.406 -4.277 1 95.25 75 GLY A CA 1
ATOM 588 C C . GLY A 1 75 ? -4.77 25.047 -2.807 1 95.25 75 GLY A C 1
ATOM 589 O O . GLY A 1 75 ? -5.164 25.844 -1.95 1 95.25 75 GLY A O 1
ATOM 590 N N . TYR A 1 76 ? -4.293 23.875 -2.406 1 95.94 76 TYR A N 1
ATOM 591 C CA . TYR A 1 76 ? -4.23 23.453 -1.012 1 95.94 76 TYR A CA 1
ATOM 592 C C . TYR A 1 76 ? -2.873 23.766 -0.402 1 95.94 76 TYR A C 1
ATOM 594 O O . TYR A 1 76 ? -2.754 23.938 0.813 1 95.94 76 TYR A O 1
ATOM 602 N N . VAL A 1 77 ? -1.843 23.812 -1.25 1 97.56 77 VAL A N 1
ATOM 603 C CA . VAL A 1 77 ? -0.465 23.984 -0.804 1 97.56 77 VAL A CA 1
ATOM 604 C C . VAL A 1 77 ? 0.202 25.094 -1.613 1 97.56 77 VAL A C 1
ATOM 606 O O . VAL A 1 77 ? -0.151 25.328 -2.773 1 97.56 77 VAL A O 1
ATOM 609 N N . ILE A 1 78 ? 1.083 25.797 -1.022 1 97.56 78 ILE A N 1
ATOM 610 C CA . ILE A 1 78 ? 1.872 26.812 -1.707 1 97.56 78 ILE A CA 1
ATOM 611 C C . ILE A 1 78 ? 3.354 26.609 -1.397 1 97.56 78 ILE A C 1
ATOM 613 O O . ILE A 1 78 ? 3.709 26.141 -0.313 1 97.56 78 ILE A O 1
ATOM 617 N N . ARG A 1 79 ? 4.133 26.969 -2.352 1 96.31 79 ARG A N 1
ATOM 618 C CA . ARG A 1 79 ? 5.582 26.938 -2.189 1 96.31 79 ARG A CA 1
ATOM 619 C C . ARG A 1 79 ? 6.121 28.328 -1.885 1 96.31 79 ARG A C 1
ATOM 621 O O . ARG A 1 79 ? 5.707 29.312 -2.51 1 96.31 79 ARG A O 1
ATOM 628 N N . LYS A 1 80 ? 6.918 28.375 -0.949 1 95.88 80 LYS A N 1
ATOM 629 C CA . LYS A 1 80 ? 7.574 29.641 -0.637 1 95.88 80 LYS A CA 1
ATOM 630 C C . LYS A 1 80 ? 9.094 29.484 -0.641 1 95.88 80 LYS A C 1
ATOM 632 O O . LYS A 1 80 ? 9.633 28.547 -0.046 1 95.88 80 LYS A O 1
ATOM 637 N N . LYS A 1 81 ? 9.742 30.391 -1.25 1 93.19 81 LYS A N 1
ATOM 638 C CA . LYS A 1 81 ? 11.195 30.359 -1.312 1 93.19 81 LYS A CA 1
ATOM 639 C C . LYS A 1 81 ? 11.812 30.719 0.039 1 93.19 81 LYS A C 1
ATOM 641 O O . LYS A 1 81 ? 11.289 31.562 0.764 1 93.19 81 LYS A O 1
ATOM 646 N N . ASP A 1 82 ? 12.891 29.938 0.282 1 89.44 82 ASP A N 1
ATOM 647 C CA . ASP A 1 82 ? 13.648 30.234 1.49 1 89.44 82 ASP A CA 1
ATOM 648 C C . ASP A 1 82 ? 14.312 31.609 1.387 1 89.44 82 ASP A C 1
ATOM 650 O O . ASP A 1 82 ? 14.836 31.984 0.332 1 89.44 82 ASP A O 1
ATOM 654 N N . LYS A 1 83 ? 14.227 32.312 2.391 1 88.5 83 LYS A N 1
ATOM 655 C CA . LYS A 1 83 ? 14.75 33.688 2.4 1 88.5 83 LYS A CA 1
ATOM 656 C C . LYS A 1 83 ? 16.281 33.688 2.295 1 88.5 83 LYS A C 1
ATOM 658 O O . LYS A 1 83 ? 16.859 34.594 1.693 1 88.5 83 LYS A O 1
ATOM 663 N N . GLU A 1 84 ? 16.891 32.75 2.852 1 89 84 GLU A N 1
ATOM 664 C CA . GLU A 1 84 ? 18.344 32.688 2.914 1 89 84 GLU A CA 1
ATOM 665 C C . GLU A 1 84 ? 18.906 31.875 1.759 1 89 84 GLU A C 1
ATOM 667 O O . GLU A 1 84 ? 20.031 32.125 1.301 1 89 84 GLU A O 1
ATOM 672 N N . ASP A 1 85 ? 18.234 30.875 1.415 1 87 85 ASP A N 1
ATOM 673 C CA . ASP A 1 85 ? 18.641 30 0.328 1 87 85 ASP A CA 1
ATOM 674 C C . ASP A 1 85 ? 17.562 29.922 -0.749 1 87 85 ASP A C 1
ATOM 676 O O . ASP A 1 85 ? 16.609 29.141 -0.624 1 87 85 ASP A O 1
ATOM 680 N N . GLY A 1 86 ? 17.672 30.672 -1.776 1 81.12 86 GLY A N 1
ATOM 681 C CA . GLY A 1 86 ? 16.688 30.781 -2.836 1 81.12 86 GLY A CA 1
ATOM 682 C C . GLY A 1 86 ? 16.453 29.484 -3.572 1 81.12 86 GLY A C 1
ATOM 683 O O . GLY A 1 86 ? 15.477 29.344 -4.312 1 81.12 86 GLY A O 1
ATOM 684 N N . ARG A 1 87 ? 17.328 28.516 -3.379 1 82.94 87 ARG A N 1
ATOM 685 C CA . ARG A 1 87 ? 17.188 27.234 -4.062 1 82.94 87 ARG A CA 1
ATOM 686 C C . ARG A 1 87 ? 16.266 26.297 -3.281 1 82.94 87 ARG A C 1
ATOM 688 O O . ARG A 1 87 ? 15.758 25.312 -3.828 1 82.94 87 ARG A O 1
ATOM 695 N N . LEU A 1 88 ? 16.094 26.734 -2.08 1 88.69 88 LEU A N 1
ATOM 696 C CA . LEU A 1 88 ? 15.25 25.906 -1.216 1 88.69 88 LEU A CA 1
ATOM 697 C C . LEU A 1 88 ? 13.82 26.438 -1.187 1 88.69 88 LEU A C 1
ATOM 699 O O . LEU A 1 88 ? 13.609 27.656 -1.115 1 88.69 88 LEU A O 1
ATOM 703 N N . GLU A 1 89 ? 12.922 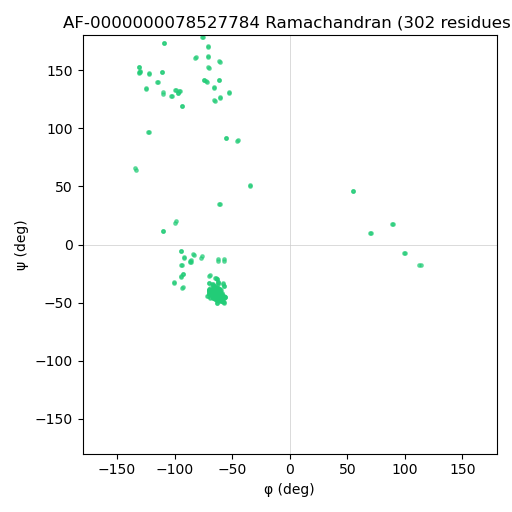25.562 -1.395 1 94.12 89 GLU A N 1
ATOM 704 C CA . GLU A 1 89 ? 11.508 25.891 -1.284 1 94.12 89 GLU A CA 1
ATOM 705 C C . GLU A 1 89 ? 10.844 25.141 -0.139 1 94.12 89 GLU A C 1
ATOM 707 O O . GLU A 1 89 ? 11.164 23.969 0.104 1 94.12 89 GLU A O 1
ATOM 712 N N . HIS A 1 90 ? 10 25.891 0.516 1 96.81 90 HIS A N 1
ATOM 713 C CA . HIS A 1 90 ? 9.25 25.328 1.632 1 96.81 90 HIS A CA 1
ATOM 714 C C . HIS A 1 90 ? 7.77 25.203 1.299 1 96.81 90 HIS A C 1
ATOM 716 O O . HIS A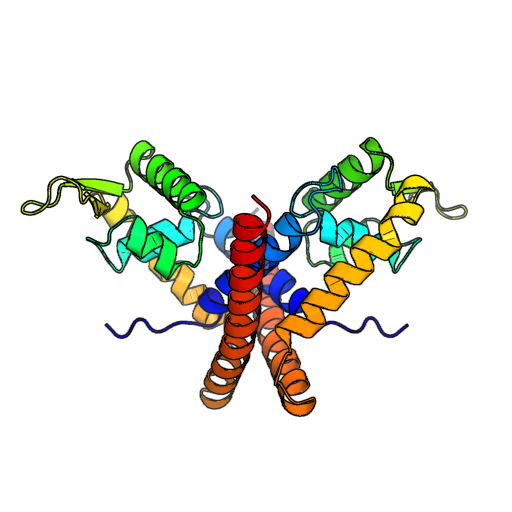 1 90 ? 7.23 26 0.539 1 96.81 90 HIS A O 1
ATOM 722 N N . LEU A 1 91 ? 7.16 24.172 1.895 1 97.88 91 LEU A N 1
ATOM 723 C CA . LEU A 1 91 ? 5.762 23.875 1.608 1 97.88 91 LEU A CA 1
ATOM 724 C C . LEU A 1 91 ? 4.863 24.359 2.748 1 97.88 91 LEU A C 1
ATOM 726 O O . LEU A 1 91 ? 5.133 24.062 3.916 1 97.88 91 LEU A O 1
ATOM 730 N N . TYR A 1 92 ? 3.865 25.125 2.363 1 97.75 92 TYR A N 1
ATOM 731 C CA . TYR A 1 92 ? 2.887 25.609 3.328 1 97.75 92 TYR A CA 1
ATOM 732 C C . TYR A 1 92 ? 1.466 25.375 2.834 1 97.75 92 TYR A C 1
ATOM 734 O O . TYR A 1 92 ? 1.226 25.297 1.627 1 97.75 92 TYR A O 1
ATOM 742 N N . LEU A 1 93 ? 0.565 25.234 3.85 1 97.44 93 LEU A N 1
ATOM 743 C CA . LEU A 1 93 ? -0.841 25.203 3.461 1 97.44 93 LEU A CA 1
ATOM 744 C C . LEU A 1 93 ? -1.329 26.594 3.074 1 97.44 93 LEU A C 1
ATOM 746 O O . LEU A 1 93 ? -0.932 27.594 3.686 1 97.44 93 LEU A O 1
ATOM 750 N N . THR A 1 94 ? -2.182 26.641 2.041 1 97.5 94 THR A N 1
ATOM 751 C CA . THR A 1 94 ? -2.961 27.844 1.791 1 97.5 94 THR A CA 1
ATOM 752 C C . THR A 1 94 ? -4.109 27.969 2.789 1 97.5 94 THR A C 1
ATOM 754 O O . THR A 1 94 ? -4.254 27.125 3.682 1 97.5 94 THR A O 1
ATOM 757 N N . GLU A 1 95 ? -4.898 29.078 2.67 1 97.12 95 GLU A N 1
ATOM 758 C CA . GLU A 1 95 ? -6.102 29.203 3.49 1 97.12 95 GLU A CA 1
ATOM 759 C C . GLU A 1 95 ? -7.078 28.062 3.225 1 97.12 95 GLU A C 1
ATOM 761 O O . GLU A 1 95 ? -7.656 27.516 4.156 1 97.12 95 GLU A O 1
ATOM 766 N N . LYS A 1 96 ? -7.148 27.719 1.984 1 95.06 96 LYS A N 1
ATOM 767 C CA . LYS A 1 96 ? -7.984 26.594 1.586 1 95.06 96 LYS A CA 1
ATOM 768 C C . LYS A 1 96 ? -7.5 25.297 2.223 1 95.06 96 LYS A C 1
ATOM 770 O O . LYS A 1 96 ? -8.305 24.5 2.711 1 95.06 96 LYS A O 1
ATOM 775 N N . GLY A 1 97 ? -6.23 25.109 2.225 1 94.88 97 GLY A N 1
ATOM 776 C CA . GLY A 1 97 ? -5.641 23.938 2.85 1 94.88 97 GLY A CA 1
ATOM 777 C C . GLY A 1 97 ? -5.855 23.891 4.352 1 94.88 97 GLY A C 1
ATOM 778 O O . GLY A 1 97 ? -6.164 22.828 4.906 1 94.88 97 GLY A O 1
ATOM 779 N N . ARG A 1 98 ? -5.699 25 4.938 1 95.5 98 ARG A N 1
ATOM 780 C CA . ARG A 1 98 ? -5.852 25.094 6.387 1 95.5 98 ARG A CA 1
ATOM 781 C C . ARG A 1 98 ? -7.289 24.797 6.801 1 95.5 98 ARG A C 1
ATOM 783 O O . ARG A 1 98 ? -7.523 24.219 7.863 1 95.5 98 ARG A O 1
ATOM 790 N N . GLU A 1 99 ? -8.195 25.25 6.004 1 94.06 99 GLU A N 1
ATOM 791 C CA . GLU A 1 99 ? -9.609 25 6.277 1 94.06 99 GLU A CA 1
ATOM 792 C C . GLU A 1 99 ? -9.922 23.5 6.262 1 94.06 99 GLU A C 1
ATOM 794 O O . GLU A 1 99 ? -10.75 23.016 7.043 1 94.06 99 GLU A O 1
ATOM 799 N N . LYS A 1 100 ? -9.234 22.734 5.457 1 93 100 LYS A N 1
ATOM 800 C CA . LYS A 1 100 ? -9.516 21.312 5.277 1 93 100 LYS A CA 1
ATOM 801 C C . LYS A 1 100 ? -8.648 20.469 6.199 1 93 100 LYS A C 1
ATOM 803 O O . LYS A 1 100 ? -8.961 19.297 6.461 1 93 100 LYS A O 1
ATOM 808 N N . SER A 1 101 ? -7.578 21 6.734 1 93.38 101 SER A N 1
ATOM 809 C CA . SER A 1 101 ? -6.547 20.266 7.469 1 93.38 101 SER A CA 1
ATOM 810 C C . SER A 1 101 ? -7.129 19.578 8.695 1 93.38 101 SER A C 1
ATOM 812 O O . SER A 1 101 ? -6.867 18.406 8.938 1 93.38 101 SER A O 1
ATOM 814 N N . PRO A 1 102 ? -8.016 20.312 9.477 1 93.5 102 PRO A N 1
ATOM 815 C CA . PRO A 1 102 ? -8.555 19.656 10.664 1 93.5 102 PRO A CA 1
ATOM 816 C C . PRO A 1 102 ? -9.375 18.406 10.328 1 93.5 102 PRO A C 1
ATOM 818 O O . PRO A 1 102 ? -9.312 17.406 11.039 1 93.5 102 PRO A O 1
ATOM 821 N N . PHE A 1 103 ? -10.109 18.516 9.305 1 91.31 103 PHE A N 1
ATOM 822 C CA . PHE A 1 103 ? -10.93 17.391 8.875 1 91.31 103 PHE A CA 1
ATOM 823 C C . PHE A 1 103 ? -10.055 16.203 8.461 1 91.31 103 PHE A C 1
ATOM 825 O O . PHE A 1 103 ? -10.273 15.078 8.898 1 91.31 103 PHE A O 1
ATOM 832 N N . VAL A 1 104 ? -9.055 16.438 7.684 1 91.19 104 VAL A N 1
ATOM 833 C CA . VAL A 1 104 ? -8.148 15.398 7.223 1 91.19 104 VAL A CA 1
ATOM 834 C C . VAL A 1 104 ? -7.434 14.766 8.414 1 91.19 104 VAL A C 1
ATOM 836 O O . VAL A 1 104 ? -7.348 13.539 8.523 1 91.19 104 VAL A O 1
ATOM 839 N N . GLN A 1 105 ? -6.969 15.602 9.32 1 92.25 105 GLN A N 1
ATOM 840 C CA . GLN A 1 105 ? -6.273 15.109 10.508 1 92.25 105 GLN A CA 1
ATOM 841 C C . GLN A 1 105 ? -7.184 14.219 11.344 1 92.25 105 GLN A C 1
ATOM 843 O O . GLN A 1 105 ? -6.734 13.211 11.898 1 92.25 105 GLN A O 1
ATOM 848 N N . SER A 1 106 ? -8.445 14.602 11.43 1 93.31 106 SER A N 1
ATOM 849 C CA . SER A 1 106 ? -9.391 13.82 12.227 1 93.31 106 SER A CA 1
ATOM 850 C C . SER A 1 106 ? -9.625 12.445 11.617 1 93.31 106 SER A C 1
ATOM 852 O O . SER A 1 106 ? -9.82 11.469 12.344 1 93.31 106 SER A O 1
ATOM 854 N N . ILE A 1 107 ? -9.609 12.336 10.32 1 91.31 107 ILE A N 1
ATOM 855 C CA . ILE A 1 107 ? -9.812 11.055 9.641 1 91.31 107 ILE A CA 1
ATOM 856 C C . ILE A 1 107 ? -8.602 10.156 9.875 1 91.31 107 ILE A C 1
ATOM 858 O O . ILE A 1 107 ? -8.758 8.961 10.164 1 91.31 107 ILE A O 1
ATOM 862 N N . PHE A 1 108 ? -7.426 10.719 9.797 1 91.25 108 PHE A N 1
ATOM 863 C CA . PHE A 1 108 ? -6.227 9.93 10.047 1 91.25 108 PHE A CA 1
ATOM 864 C C . PHE A 1 108 ? -6.164 9.477 11.5 1 91.25 108 PHE A C 1
ATOM 866 O O . PHE A 1 108 ? -5.73 8.359 11.789 1 91.25 108 PHE A O 1
ATOM 873 N N . GLN A 1 109 ? -6.586 10.336 12.367 1 92.88 109 GLN A N 1
ATOM 874 C CA . GLN A 1 109 ? -6.652 9.953 13.773 1 92.88 109 GLN A CA 1
ATOM 875 C C . GLN A 1 109 ? -7.641 8.805 13.984 1 92.88 109 GLN A C 1
ATOM 877 O O . GLN A 1 109 ? -7.383 7.895 14.773 1 92.88 109 GLN A O 1
ATOM 882 N N . LYS A 1 110 ? -8.727 8.898 13.305 1 93.38 110 LYS A N 1
ATOM 883 C CA . LYS A 1 110 ? -9.719 7.82 13.375 1 93.38 110 LYS A CA 1
ATOM 884 C C . LYS A 1 110 ? -9.125 6.5 12.883 1 93.38 110 LYS A C 1
ATOM 886 O O . LYS A 1 110 ? -9.383 5.445 13.461 1 93.38 110 LYS A O 1
ATOM 891 N N . ILE A 1 111 ? -8.375 6.551 11.875 1 92.81 111 ILE A N 1
ATOM 892 C CA . ILE A 1 111 ? -7.758 5.355 11.312 1 92.81 111 ILE A CA 1
ATOM 893 C C . ILE A 1 111 ? -6.781 4.758 12.328 1 92.81 111 ILE A C 1
ATOM 895 O O . ILE A 1 111 ? -6.727 3.539 12.5 1 92.81 111 ILE A O 1
ATOM 899 N N . ILE A 1 112 ? -6.012 5.609 12.977 1 93.69 112 ILE A N 1
ATOM 900 C CA . ILE A 1 112 ? -5.094 5.156 14.016 1 93.69 112 ILE A CA 1
ATOM 901 C C . ILE A 1 112 ? -5.875 4.453 15.117 1 93.69 112 ILE A C 1
ATOM 903 O O . ILE A 1 112 ? -5.508 3.355 15.547 1 93.69 112 ILE A O 1
ATOM 907 N N . GLU A 1 113 ? -6.969 5.035 15.484 1 96 113 GLU A N 1
ATOM 908 C CA . GLU A 1 113 ? -7.809 4.477 16.547 1 96 113 GLU A CA 1
ATOM 909 C C . GLU A 1 113 ? -8.406 3.139 16.109 1 96 113 GLU A C 1
ATOM 911 O O . GLU A 1 113 ? -8.367 2.166 16.875 1 96 113 GLU A O 1
ATOM 916 N N . VAL A 1 114 ? -8.875 3.072 14.93 1 96.31 114 VAL A N 1
ATOM 917 C CA . VAL A 1 114 ? -9.5 1.862 14.406 1 96.31 114 VAL A CA 1
ATOM 918 C C . VAL A 1 114 ? -8.453 0.753 14.289 1 96.31 114 VAL A C 1
ATOM 920 O O . VAL A 1 114 ? -8.703 -0.387 14.688 1 96.31 114 VAL A O 1
ATOM 923 N N . SER A 1 115 ? -7.289 1.079 13.758 1 96.56 115 SER A N 1
ATOM 924 C CA . SER A 1 115 ? -6.246 0.093 13.484 1 96.56 115 SER A CA 1
ATOM 925 C C . SER A 1 115 ? -5.73 -0.537 14.773 1 96.56 115 SER A C 1
ATOM 927 O O . SER A 1 115 ? -5.305 -1.693 14.773 1 96.56 115 SER A O 1
ATOM 929 N N . THR A 1 116 ? -5.789 0.191 15.836 1 96.75 116 THR A N 1
ATOM 930 C CA . THR A 1 116 ? -5.164 -0.296 17.062 1 96.75 116 THR A CA 1
ATOM 931 C C . THR A 1 116 ? -6.223 -0.67 18.094 1 96.75 116 THR A C 1
ATOM 933 O O . THR A 1 116 ? -5.918 -0.814 19.281 1 96.75 116 THR A O 1
ATOM 936 N N . ARG A 1 117 ? -7.488 -0.714 17.609 1 95.81 117 ARG A N 1
ATOM 937 C CA . ARG A 1 117 ? -8.562 -1.139 18.5 1 95.81 117 ARG A CA 1
ATOM 938 C C . ARG A 1 117 ? -8.234 -2.475 19.156 1 95.81 117 ARG A C 1
ATOM 940 O O . ARG A 1 117 ? -7.762 -3.398 18.484 1 95.81 117 ARG A O 1
ATOM 947 N N . GLU A 1 118 ? -8.367 -2.596 20.484 1 95.12 118 GLU A N 1
ATOM 948 C CA . GLU A 1 118 ? -8.227 -3.814 21.266 1 95.12 118 GLU A CA 1
ATOM 949 C C . GLU A 1 118 ? -6.766 -4.266 21.328 1 95.12 118 GLU A C 1
ATOM 951 O O . GLU A 1 118 ? -6.48 -5.43 21.609 1 95.12 118 GLU A O 1
ATOM 956 N N . LEU A 1 119 ? -5.863 -3.473 20.891 1 97.25 119 LEU A N 1
ATOM 957 C CA . LEU A 1 119 ? -4.445 -3.721 21.125 1 97.25 119 LEU A CA 1
ATOM 958 C C . LEU A 1 119 ? -3.955 -2.941 22.344 1 97.25 119 LEU A C 1
ATOM 960 O O . LEU A 1 119 ? -4.297 -1.769 22.516 1 97.25 119 LEU A O 1
ATOM 964 N N . SER A 1 120 ? -3.24 -3.619 23.219 1 97.56 120 SER A N 1
ATOM 965 C CA . SER A 1 120 ? -2.617 -2.936 24.344 1 97.56 120 SER A CA 1
ATOM 966 C C . SER A 1 120 ? -1.453 -2.062 23.891 1 97.56 120 SER A C 1
ATOM 968 O O . SER A 1 120 ? -0.943 -2.23 22.781 1 97.56 120 SER A O 1
ATOM 970 N N . GLN A 1 121 ? -1.087 -1.148 24.75 1 96.19 121 GLN A N 1
ATOM 971 C CA . GLN A 1 121 ? 0.059 -0.304 24.438 1 96.19 121 GLN A CA 1
ATOM 972 C C . GLN A 1 121 ? 1.313 -1.144 24.203 1 96.19 121 GLN A C 1
ATOM 974 O O . GLN A 1 121 ? 2.143 -0.813 23.359 1 96.19 121 GLN A O 1
ATOM 979 N N . THR A 1 122 ? 1.396 -2.221 24.922 1 97.31 122 THR A N 1
ATOM 980 C CA . THR A 1 122 ? 2.521 -3.135 24.75 1 97.31 122 THR A CA 1
ATOM 981 C C . THR A 1 122 ? 2.475 -3.812 23.391 1 97.31 122 THR A C 1
ATOM 983 O O . THR A 1 122 ? 3.498 -3.916 22.703 1 97.31 122 THR A O 1
ATOM 986 N N . GLU A 1 123 ? 1.299 -4.234 22.969 1 97.62 123 GLU A N 1
ATOM 987 C CA . GLU A 1 123 ? 1.126 -4.855 21.672 1 97.62 123 GLU A CA 1
ATOM 988 C C . GLU A 1 123 ? 1.443 -3.877 20.547 1 97.62 123 GLU A C 1
ATOM 990 O O . GLU A 1 123 ? 2.082 -4.242 19.547 1 97.62 123 GLU A O 1
ATOM 995 N N . ILE A 1 124 ? 1.056 -2.645 20.734 1 97 124 ILE A N 1
ATOM 996 C CA . ILE A 1 124 ? 1.287 -1.618 19.719 1 97 124 ILE A CA 1
ATOM 997 C C . ILE A 1 124 ? 2.785 -1.356 19.594 1 97 124 ILE A C 1
ATOM 999 O O . ILE A 1 124 ? 3.312 -1.296 18.484 1 97 124 ILE A O 1
ATOM 1003 N N . THR A 1 125 ? 3.426 -1.253 20.703 1 96.81 125 THR A N 1
ATOM 1004 C CA . THR A 1 125 ? 4.863 -1.006 20.688 1 96.81 125 THR A CA 1
ATOM 1005 C C . THR A 1 125 ? 5.609 -2.168 20.047 1 96.81 125 THR A C 1
ATOM 1007 O O . THR A 1 125 ? 6.52 -1.956 19.234 1 96.81 125 THR A O 1
ATOM 1010 N N . GLN A 1 126 ? 5.219 -3.375 20.375 1 97.38 126 GLN A N 1
ATOM 1011 C CA . GLN A 1 126 ? 5.824 -4.566 19.781 1 97.38 126 GLN A CA 1
ATOM 1012 C C . GLN A 1 126 ? 5.598 -4.609 18.266 1 97.38 126 GLN A C 1
ATOM 1014 O O . GLN A 1 126 ? 6.52 -4.906 17.516 1 97.38 126 GLN A O 1
ATOM 1019 N N . LEU A 1 127 ? 4.379 -4.34 17.906 1 98 127 LEU A N 1
ATOM 1020 C CA . LEU A 1 127 ? 4.023 -4.316 16.5 1 98 127 LEU A CA 1
ATOM 1021 C C . LEU A 1 127 ? 4.887 -3.318 15.734 1 98 127 LEU A C 1
ATOM 1023 O O . LEU A 1 127 ? 5.508 -3.666 14.727 1 98 127 LEU A O 1
ATOM 1027 N N . LEU A 1 128 ? 4.98 -2.119 16.234 1 96.94 128 LEU A N 1
ATOM 1028 C CA . LEU A 1 128 ? 5.727 -1.056 15.57 1 96.94 128 LEU A CA 1
ATOM 1029 C C . LEU A 1 128 ? 7.215 -1.395 15.508 1 96.94 128 LEU A C 1
ATOM 1031 O O . LEU A 1 128 ? 7.867 -1.146 14.492 1 96.94 128 LEU A O 1
ATOM 1035 N N . THR A 1 129 ? 7.719 -1.99 16.562 1 97.31 129 THR A N 1
ATOM 1036 C CA . THR A 1 129 ? 9.125 -2.377 16.594 1 97.31 129 THR A CA 1
ATOM 1037 C C . THR A 1 129 ? 9.43 -3.406 15.516 1 97.31 129 THR A C 1
ATOM 1039 O O . THR A 1 129 ? 10.406 -3.264 14.773 1 97.31 129 THR A O 1
ATOM 1042 N N . LEU A 1 130 ? 8.602 -4.391 15.414 1 98.12 130 LEU A N 1
ATOM 1043 C CA . LEU A 1 130 ? 8.812 -5.453 14.445 1 98.12 130 LEU A CA 1
ATOM 1044 C C . LEU A 1 130 ? 8.586 -4.945 13.023 1 98.12 130 LEU A C 1
ATOM 1046 O O . LEU A 1 130 ? 9.32 -5.316 12.102 1 98.12 130 LEU A O 1
ATOM 1050 N N . MET A 1 131 ? 7.57 -4.074 12.812 1 97.75 131 MET A N 1
ATOM 1051 C CA . MET A 1 131 ? 7.324 -3.479 11.508 1 97.75 131 MET A CA 1
ATOM 1052 C C . MET A 1 131 ? 8.516 -2.637 11.062 1 97.75 131 MET A C 1
ATOM 1054 O O . MET A 1 131 ? 8.867 -2.629 9.875 1 97.75 131 MET A O 1
ATOM 1058 N N . GLN A 1 132 ? 9.094 -1.944 11.992 1 96.31 132 GLN A N 1
ATOM 1059 C CA . GLN A 1 132 ? 10.242 -1.107 11.664 1 96.31 132 GLN A CA 1
ATOM 1060 C C . GLN A 1 132 ? 11.438 -1.956 11.227 1 96.31 132 GLN A C 1
ATOM 1062 O O . GLN A 1 132 ? 12.18 -1.569 10.32 1 96.31 132 GLN A O 1
ATOM 1067 N N . LYS A 1 133 ? 11.633 -3.098 11.859 1 97.62 133 LYS A N 1
ATOM 1068 C CA . LYS A 1 133 ? 12.68 -4.016 11.414 1 97.62 133 LYS A CA 1
ATOM 1069 C C . LYS A 1 133 ? 12.445 -4.465 9.977 1 97.62 133 LYS A C 1
ATOM 1071 O O . LYS A 1 133 ? 13.375 -4.492 9.164 1 97.62 133 LYS A O 1
ATOM 1076 N N . VAL A 1 134 ? 11.18 -4.805 9.695 1 97.94 134 VAL A N 1
ATOM 1077 C CA . VAL A 1 134 ? 10.797 -5.211 8.344 1 97.94 134 VAL A CA 1
ATOM 1078 C C . VAL A 1 134 ? 11.109 -4.086 7.359 1 97.94 134 VAL A C 1
ATOM 1080 O O . VAL A 1 134 ? 11.727 -4.316 6.316 1 97.94 134 VAL A O 1
ATOM 1083 N N . LEU A 1 135 ? 10.695 -2.908 7.715 1 96.06 135 LEU A N 1
ATOM 1084 C CA . LEU A 1 135 ? 10.898 -1.742 6.859 1 96.06 135 LEU A CA 1
ATOM 1085 C C . LEU A 1 135 ? 12.383 -1.512 6.598 1 96.06 135 LEU A C 1
ATOM 1087 O O . LEU A 1 135 ? 12.789 -1.308 5.453 1 96.06 135 LEU A O 1
ATOM 1091 N N . ASN A 1 136 ? 13.164 -1.552 7.613 1 95.69 136 ASN A N 1
ATOM 1092 C CA . ASN A 1 136 ? 14.602 -1.335 7.484 1 95.69 136 ASN A CA 1
ATOM 1093 C C . ASN A 1 136 ? 15.242 -2.371 6.57 1 95.69 136 ASN A C 1
ATOM 1095 O O . ASN A 1 136 ? 16.125 -2.043 5.781 1 95.69 136 ASN A O 1
ATOM 1099 N N . ASN A 1 137 ? 14.828 -3.621 6.711 1 97.12 137 ASN A N 1
ATOM 1100 C CA . ASN A 1 137 ? 15.344 -4.684 5.852 1 97.12 137 ASN A CA 1
ATOM 1101 C C . ASN A 1 137 ? 15.055 -4.406 4.379 1 97.12 137 ASN A C 1
ATOM 1103 O O . ASN A 1 137 ? 15.922 -4.578 3.527 1 97.12 137 ASN A O 1
ATOM 1107 N N . ILE A 1 138 ? 13.844 -3.965 4.121 1 95.44 138 ILE A N 1
ATOM 1108 C CA . ILE A 1 138 ? 13.43 -3.727 2.74 1 95.44 138 ILE A CA 1
ATOM 1109 C C . ILE A 1 138 ? 14.172 -2.516 2.184 1 95.44 138 ILE A C 1
ATOM 1111 O O . ILE A 1 138 ? 14.656 -2.543 1.048 1 95.44 138 ILE A O 1
ATOM 1115 N N . ILE A 1 139 ? 14.297 -1.475 3.008 1 92.75 139 ILE A N 1
ATOM 1116 C CA . ILE A 1 139 ? 15 -0.267 2.59 1 92.75 139 ILE A CA 1
ATOM 1117 C C . ILE A 1 139 ? 16.453 -0.602 2.264 1 92.75 139 ILE A C 1
ATOM 1119 O O . ILE A 1 139 ? 17 -0.125 1.264 1 92.75 139 ILE A O 1
ATOM 1123 N N . SER A 1 140 ? 17.047 -1.384 3.086 1 94 140 SER A N 1
ATOM 1124 C CA . SER A 1 140 ? 18.438 -1.796 2.869 1 94 140 SER A CA 1
ATOM 1125 C C . SER A 1 140 ? 18.594 -2.539 1.546 1 94 140 SER A C 1
ATOM 1127 O O . SER A 1 140 ? 19.562 -2.328 0.819 1 94 140 SER A O 1
ATOM 1129 N N . GLU A 1 141 ? 17.672 -3.412 1.29 1 93.25 141 GLU A N 1
ATOM 1130 C CA . GLU A 1 141 ? 17.719 -4.156 0.035 1 93.25 141 GLU A CA 1
ATOM 1131 C C . GLU A 1 141 ? 17.578 -3.223 -1.165 1 93.25 141 GLU A C 1
ATOM 1133 O O . GLU A 1 141 ? 18.266 -3.395 -2.176 1 93.25 141 GLU A O 1
ATOM 1138 N N . ASN A 1 142 ? 16.688 -2.232 -1.072 1 90.75 142 ASN A N 1
ATOM 1139 C CA . ASN A 1 142 ? 16.469 -1.261 -2.143 1 90.75 142 ASN A CA 1
ATOM 1140 C C . ASN A 1 142 ? 17.719 -0.425 -2.391 1 90.75 142 ASN A C 1
ATOM 1142 O O . ASN A 1 142 ? 18.047 -0.103 -3.535 1 90.75 142 ASN A O 1
ATOM 1146 N N . MET A 1 143 ? 18.344 -0.102 -1.297 1 88.94 143 MET A N 1
ATOM 1147 C CA . MET A 1 143 ? 19.562 0.68 -1.404 1 88.94 143 MET A CA 1
ATOM 1148 C C . MET A 1 143 ? 20.656 -0.121 -2.1 1 88.94 143 MET A C 1
ATOM 1150 O O . MET A 1 143 ? 21.422 0.424 -2.904 1 88.94 143 MET A O 1
ATOM 1154 N N . LEU A 1 144 ? 20.719 -1.407 -1.776 1 88.44 144 LEU A N 1
ATOM 1155 C CA . LEU A 1 144 ? 21.703 -2.289 -2.387 1 88.44 144 LEU A CA 1
ATOM 1156 C C . LEU A 1 144 ? 21.453 -2.441 -3.883 1 88.44 144 LEU A C 1
ATOM 1158 O O . LEU A 1 144 ? 22.391 -2.465 -4.68 1 88.44 144 LEU A O 1
ATOM 1162 N N . LEU A 1 145 ? 20.219 -2.523 -4.234 1 84.88 145 LEU A N 1
ATOM 1163 C CA . LEU A 1 145 ? 19.859 -2.68 -5.641 1 84.88 145 LEU A CA 1
ATOM 1164 C C . LEU A 1 145 ? 20.141 -1.396 -6.418 1 84.88 145 LEU A C 1
ATOM 1166 O O . LEU A 1 145 ? 20.562 -1.445 -7.574 1 84.88 145 LEU A O 1
ATOM 1170 N N . SER A 1 146 ? 19.891 -0.268 -5.852 1 82.25 146 SER A N 1
ATOM 1171 C CA . SER A 1 146 ? 20.172 1.011 -6.5 1 82.25 146 SER A CA 1
ATOM 1172 C C . SER A 1 146 ? 21.656 1.198 -6.734 1 82.25 146 SER A C 1
ATOM 1174 O O . SER A 1 146 ? 22.062 1.742 -7.762 1 82.25 146 SER A O 1
ATOM 1176 N N . GLU A 1 147 ? 22.391 0.817 -5.805 1 77.69 147 GLU A N 1
ATOM 1177 C CA . GLU A 1 147 ? 23.844 0.912 -5.918 1 77.69 147 GLU A CA 1
ATOM 1178 C C . GLU A 1 147 ? 24.375 -0.019 -7.004 1 77.69 147 GLU A C 1
ATOM 1180 O O . GLU A 1 147 ? 25.297 0.34 -7.742 1 77.69 147 GLU A O 1
ATOM 1185 N N . LYS A 1 148 ? 23.781 -1.226 -7.066 1 74 148 LYS A N 1
ATOM 1186 C CA . LYS A 1 148 ? 24.188 -2.186 -8.086 1 74 148 LYS A CA 1
ATOM 1187 C C . LYS A 1 148 ? 23.828 -1.694 -9.484 1 74 148 LYS A C 1
ATOM 1189 O O . LYS A 1 148 ? 24.562 -1.927 -10.445 1 74 148 LYS A O 1
ATOM 1194 N N . GLU A 1 149 ? 22.766 -1.101 -9.617 1 69.81 149 GLU A N 1
ATOM 1195 C CA . GLU A 1 149 ? 22.344 -0.539 -10.898 1 69.81 149 GLU A CA 1
ATOM 1196 C C . GLU A 1 149 ? 23.281 0.582 -11.344 1 69.81 149 GLU A C 1
ATOM 1198 O O . GLU A 1 149 ? 23.578 0.71 -12.531 1 69.81 149 GLU A O 1
ATOM 1203 N N . TYR A 1 150 ? 23.719 1.378 -10.391 1 63.53 150 TYR A N 1
ATOM 1204 C CA . TYR A 1 150 ? 24.672 2.445 -10.688 1 63.53 150 TYR A CA 1
ATOM 1205 C C . TYR A 1 150 ? 26.031 1.877 -11.086 1 63.53 150 TYR A C 1
ATOM 1207 O O . TYR A 1 150 ? 26.719 2.447 -11.93 1 63.53 150 TYR A O 1
ATOM 1215 N N . GLU A 1 151 ? 26.328 0.873 -10.398 1 65.38 151 GLU A N 1
ATOM 1216 C CA . GLU A 1 151 ? 27.609 0.261 -10.711 1 65.38 151 GLU A CA 1
ATOM 1217 C C . GLU A 1 151 ? 27.578 -0.424 -12.07 1 65.38 151 GLU A C 1
ATOM 1219 O O . GLU A 1 151 ? 28.609 -0.537 -12.742 1 65.38 151 GLU A O 1
ATOM 1224 N N . ASN A 1 152 ? 26.516 -1.048 -12.43 1 57.31 152 ASN A N 1
ATOM 1225 C CA . ASN A 1 152 ? 26.422 -1.727 -13.719 1 57.31 152 ASN A CA 1
ATOM 1226 C C . ASN A 1 152 ? 26.219 -0.736 -14.859 1 57.31 152 ASN A C 1
ATOM 1228 O O . ASN A 1 152 ? 26.188 -1.127 -16.031 1 57.31 152 ASN A O 1
ATOM 1232 N N . GLU A 1 153 ? 25.953 0.54 -14.562 1 46.28 153 GLU A N 1
ATOM 1233 C CA . GLU A 1 153 ? 26.047 1.567 -15.594 1 46.28 153 GLU A CA 1
ATOM 1234 C C . GLU A 1 153 ? 27.469 2.094 -15.727 1 46.28 153 GLU A C 1
ATOM 1236 O O . GLU A 1 153 ? 28.219 2.133 -14.742 1 46.28 153 GLU A O 1
ATOM 1241 N N . MET B 1 1 ? 7.207 18 19.234 1 33.38 1 MET B N 1
ATOM 1242 C CA . MET B 1 1 ? 6.094 17.312 18.578 1 33.38 1 MET B CA 1
ATOM 1243 C C . MET B 1 1 ? 6.535 15.969 18.031 1 33.38 1 MET B C 1
ATOM 1245 O O . MET B 1 1 ? 7.34 15.906 17.094 1 33.38 1 MET B O 1
ATOM 1249 N N . GLU B 1 2 ? 6.969 15.07 18.734 1 40.91 2 GLU B N 1
ATOM 1250 C CA . GLU B 1 2 ? 7.691 13.805 18.594 1 40.91 2 GLU B CA 1
ATOM 1251 C C . GLU B 1 2 ? 7.102 12.953 17.469 1 40.91 2 GLU B C 1
ATOM 1253 O O . GLU B 1 2 ? 5.887 12.742 17.422 1 40.91 2 GLU B O 1
ATOM 1258 N N . ASN B 1 3 ? 7.523 13.055 16.219 1 50.84 3 ASN B N 1
ATOM 1259 C CA . ASN B 1 3 ? 7.09 12.523 14.938 1 50.84 3 ASN B CA 1
ATOM 1260 C C . ASN B 1 3 ? 6.508 11.117 15.078 1 50.84 3 ASN B C 1
ATOM 1262 O O . ASN B 1 3 ? 7.234 10.125 14.984 1 50.84 3 ASN B O 1
ATOM 1266 N N . ASN B 1 4 ? 5.508 10.969 16.062 1 65.75 4 ASN B N 1
ATOM 1267 C CA . ASN B 1 4 ? 4.984 9.695 16.531 1 65.75 4 ASN B CA 1
ATOM 1268 C C . ASN B 1 4 ? 4.461 8.836 15.375 1 65.75 4 ASN B C 1
ATOM 1270 O O . ASN B 1 4 ? 3.4 9.125 14.82 1 65.75 4 ASN B O 1
ATOM 1274 N N . ILE B 1 5 ? 5.355 8.062 14.922 1 80.88 5 ILE B N 1
ATOM 1275 C CA . ILE B 1 5 ? 5.07 7.121 13.844 1 80.88 5 ILE B CA 1
ATOM 1276 C C . ILE B 1 5 ? 3.977 6.148 14.289 1 80.88 5 ILE B C 1
ATOM 1278 O O . ILE B 1 5 ? 3.973 5.688 15.43 1 80.88 5 ILE B O 1
ATOM 1282 N N . ASN B 1 6 ? 2.928 6.051 13.492 1 90.44 6 ASN B N 1
ATOM 1283 C CA . ASN B 1 6 ? 1.86 5.113 13.828 1 90.44 6 ASN B CA 1
ATOM 1284 C C . ASN B 1 6 ? 1.839 3.924 12.875 1 90.44 6 ASN B C 1
ATOM 1286 O O . ASN B 1 6 ? 2.623 3.869 11.922 1 90.44 6 ASN B O 1
ATOM 1290 N N . VAL B 1 7 ? 0.998 2.955 13.172 1 94.25 7 VAL B N 1
ATOM 1291 C CA . VAL B 1 7 ? 0.945 1.687 12.453 1 94.25 7 VAL B CA 1
ATOM 1292 C C . VAL B 1 7 ? 0.648 1.942 10.977 1 94.25 7 VAL B C 1
ATOM 1294 O O . VAL B 1 7 ? 1.293 1.364 10.094 1 94.25 7 VAL B O 1
ATOM 1297 N N . GLY B 1 8 ? -0.257 2.842 10.719 1 93.56 8 GLY B N 1
ATOM 1298 C CA . GLY B 1 8 ? -0.612 3.164 9.352 1 93.56 8 GLY B CA 1
ATOM 1299 C C . GLY B 1 8 ? 0.541 3.752 8.555 1 93.56 8 GLY B C 1
ATOM 1300 O O . GLY B 1 8 ? 0.718 3.434 7.379 1 93.56 8 GLY B O 1
ATOM 1301 N N . GLN B 1 9 ? 1.309 4.547 9.195 1 89.19 9 GLN B N 1
ATOM 1302 C CA . GLN B 1 9 ? 2.439 5.203 8.555 1 89.19 9 GLN B CA 1
ATOM 1303 C C . GLN B 1 9 ? 3.533 4.199 8.203 1 89.19 9 GLN B C 1
ATOM 1305 O O . GLN B 1 9 ? 4.047 4.199 7.082 1 8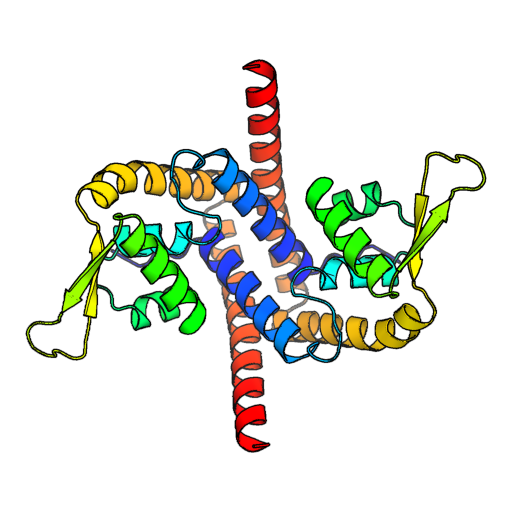9.19 9 GLN B O 1
ATOM 1310 N N . VAL B 1 10 ? 3.84 3.344 9.109 1 93.19 10 VAL B N 1
ATOM 1311 C CA . VAL B 1 10 ? 4.887 2.357 8.867 1 93.19 10 VAL B CA 1
ATOM 1312 C C . VAL B 1 10 ? 4.406 1.329 7.848 1 93.19 10 VAL B C 1
ATOM 1314 O O . VAL B 1 10 ? 5.168 0.914 6.973 1 93.19 10 VAL B O 1
ATOM 1317 N N . ASN B 1 11 ? 3.15 0.93 7.965 1 96.25 11 ASN B N 1
ATOM 1318 C CA . ASN B 1 11 ? 2.578 0.008 6.988 1 96.25 11 ASN B CA 1
ATOM 1319 C C . ASN B 1 11 ? 2.672 0.564 5.57 1 96.25 11 ASN B C 1
ATOM 1321 O O . ASN B 1 11 ? 3.031 -0.157 4.641 1 96.25 11 ASN B O 1
ATOM 1325 N N . ALA B 1 12 ? 2.344 1.841 5.422 1 93 12 ALA B N 1
ATOM 1326 C CA . ALA B 1 12 ? 2.422 2.49 4.117 1 93 12 ALA B CA 1
ATOM 1327 C C . ALA B 1 12 ? 3.854 2.496 3.59 1 93 12 ALA B C 1
ATOM 1329 O O . ALA B 1 12 ? 4.086 2.242 2.406 1 93 12 ALA B O 1
ATOM 1330 N N . ALA B 1 13 ? 4.758 2.811 4.457 1 92.06 13 ALA B N 1
ATOM 1331 C CA . ALA B 1 13 ? 6.164 2.838 4.066 1 92.06 13 ALA B CA 1
ATOM 1332 C C . ALA B 1 13 ? 6.637 1.458 3.613 1 92.06 13 ALA B C 1
ATOM 1334 O O . ALA B 1 13 ? 7.328 1.332 2.6 1 92.06 13 ALA B O 1
ATOM 1335 N N . ILE B 1 14 ? 6.238 0.398 4.371 1 95.75 14 ILE B N 1
ATOM 1336 C CA . ILE B 1 14 ? 6.59 -0.968 4 1 95.75 14 ILE B CA 1
ATOM 1337 C C . ILE B 1 14 ? 6.016 -1.297 2.625 1 95.75 14 ILE B C 1
ATOM 1339 O O . ILE B 1 14 ? 6.727 -1.794 1.749 1 95.75 14 ILE B O 1
ATOM 1343 N N . TYR B 1 15 ? 4.789 -0.983 2.459 1 93.62 15 TYR B N 1
ATOM 1344 C CA . TYR B 1 15 ? 4.121 -1.264 1.192 1 93.62 15 TYR B CA 1
ATOM 1345 C C . TYR B 1 15 ? 4.844 -0.589 0.033 1 93.62 15 TYR B C 1
ATOM 1347 O O . TYR B 1 15 ? 5.156 -1.232 -0.972 1 93.62 15 TYR B O 1
ATOM 1355 N N . ARG B 1 16 ? 5.145 0.643 0.13 1 90.44 16 ARG B N 1
ATOM 1356 C CA . ARG B 1 16 ? 5.762 1.414 -0.943 1 90.44 16 ARG B CA 1
ATOM 1357 C C . ARG B 1 16 ? 7.16 0.893 -1.259 1 90.44 16 ARG B C 1
ATOM 1359 O O . ARG B 1 16 ? 7.547 0.8 -2.426 1 90.44 16 ARG B O 1
ATOM 1366 N N . ASN B 1 17 ? 7.879 0.611 -0.244 1 92.44 17 ASN B N 1
ATOM 1367 C CA . ASN B 1 17 ? 9.234 0.123 -0.476 1 92.44 17 ASN B CA 1
ATOM 1368 C C . ASN B 1 17 ? 9.234 -1.28 -1.075 1 92.44 17 ASN B C 1
ATOM 1370 O O . ASN B 1 17 ? 10.117 -1.63 -1.856 1 92.44 17 ASN B O 1
ATOM 1374 N N . ILE B 1 18 ? 8.266 -2.137 -0.723 1 93.06 18 ILE B N 1
ATOM 1375 C CA . ILE B 1 18 ? 8.109 -3.43 -1.376 1 93.06 18 ILE B CA 1
ATOM 1376 C C . ILE B 1 18 ? 7.781 -3.227 -2.854 1 93.06 18 ILE B C 1
ATOM 1378 O O . ILE B 1 18 ? 8.328 -3.92 -3.717 1 93.06 18 ILE B O 1
ATOM 1382 N N . GLN B 1 19 ? 6.918 -2.254 -3.119 1 88.94 19 GLN B N 1
ATOM 1383 C CA . GLN B 1 19 ? 6.566 -1.979 -4.508 1 88.94 19 GLN B CA 1
ATOM 1384 C C . GLN B 1 19 ? 7.789 -1.548 -5.312 1 88.94 19 GLN B C 1
ATOM 1386 O O . GLN B 1 19 ? 7.93 -1.909 -6.48 1 88.94 19 GLN B O 1
ATOM 1391 N N . ILE B 1 20 ? 8.625 -0.719 -4.746 1 87.31 20 ILE B N 1
ATOM 1392 C CA . ILE B 1 20 ? 9.859 -0.296 -5.391 1 87.31 20 ILE B CA 1
ATOM 1393 C C . ILE B 1 20 ? 10.727 -1.517 -5.699 1 87.31 20 ILE B C 1
ATOM 1395 O O . ILE B 1 20 ? 11.25 -1.649 -6.809 1 87.31 20 ILE B O 1
ATOM 1399 N N . LEU B 1 21 ? 10.82 -2.391 -4.73 1 88.81 21 LEU B N 1
ATOM 1400 C CA . LEU B 1 21 ? 11.625 -3.6 -4.898 1 88.81 21 LEU B CA 1
ATOM 1401 C C . LEU B 1 21 ? 11.055 -4.477 -6.012 1 88.81 21 LEU B C 1
ATOM 1403 O O . LEU B 1 21 ? 11.805 -4.965 -6.859 1 88.81 21 LEU B O 1
ATOM 1407 N N . LEU B 1 22 ? 9.773 -4.625 -6.031 1 89.38 22 LEU B N 1
ATOM 1408 C CA . LEU B 1 22 ? 9.102 -5.445 -7.035 1 89.38 22 LEU B CA 1
ATOM 1409 C C . LEU B 1 22 ? 9.289 -4.852 -8.43 1 89.38 22 LEU B C 1
ATOM 1411 O O . LEU B 1 22 ? 9.641 -5.57 -9.375 1 89.38 22 LEU B O 1
ATOM 1415 N N . SER B 1 23 ? 9.078 -3.572 -8.555 1 84 23 SER B N 1
ATOM 1416 C CA . SER B 1 23 ? 9.156 -2.898 -9.852 1 84 23 SER B CA 1
ATOM 1417 C C . SER B 1 23 ? 10.578 -2.924 -10.398 1 84 23 SER B C 1
ATOM 1419 O O . SER B 1 23 ? 10.781 -3.025 -11.609 1 84 23 SER B O 1
ATOM 1421 N N . SER B 1 24 ? 11.516 -2.799 -9.531 1 83.25 24 SER B N 1
ATOM 1422 C CA . SER B 1 24 ? 12.914 -2.803 -9.938 1 83.25 24 SER B CA 1
ATOM 1423 C C . SER B 1 24 ? 13.352 -4.18 -10.422 1 83.25 24 SER B C 1
ATOM 1425 O O . SER B 1 24 ? 14.234 -4.297 -11.273 1 83.25 24 SER B O 1
ATOM 1427 N N . THR B 1 25 ? 12.672 -5.203 -9.93 1 83.38 25 THR B N 1
ATOM 1428 C CA . THR B 1 25 ? 13.109 -6.562 -10.219 1 83.38 25 THR B CA 1
ATOM 1429 C C . THR B 1 25 ? 12.266 -7.184 -11.328 1 83.38 25 THR B C 1
ATOM 1431 O O . THR B 1 25 ? 12.766 -7.973 -12.133 1 83.38 25 THR B O 1
ATOM 1434 N N . LEU B 1 26 ? 10.977 -6.82 -11.414 1 85 26 LEU B N 1
ATOM 1435 C CA . LEU B 1 26 ? 10.062 -7.461 -12.359 1 85 26 LEU B CA 1
ATOM 1436 C C . LEU B 1 26 ? 9.883 -6.613 -13.609 1 85 26 LEU B C 1
ATOM 1438 O O . LEU B 1 26 ? 8.953 -6.836 -14.391 1 85 26 LEU B O 1
ATOM 1442 N N . ASN B 1 27 ? 10.734 -5.73 -13.867 1 75.31 27 ASN B N 1
ATOM 1443 C CA . ASN B 1 27 ? 10.656 -4.836 -15.016 1 75.31 27 ASN B CA 1
ATOM 1444 C C . ASN B 1 27 ? 10.578 -5.613 -16.328 1 75.31 27 ASN B C 1
ATOM 1446 O O . ASN B 1 27 ? 10.07 -5.102 -17.328 1 75.31 27 ASN B O 1
ATOM 1450 N N . ASP B 1 28 ? 10.836 -6.77 -16.328 1 73.12 28 ASP B N 1
ATOM 1451 C CA . ASP B 1 28 ? 10.898 -7.555 -17.562 1 73.12 28 ASP B CA 1
ATOM 1452 C C . ASP B 1 28 ? 9.523 -8.078 -17.953 1 73.12 28 ASP B C 1
ATOM 1454 O O . ASP B 1 28 ? 9.328 -8.531 -19.078 1 73.12 28 ASP B O 1
ATOM 1458 N N . LEU B 1 29 ? 8.633 -7.961 -17 1 76.81 29 LEU B N 1
ATOM 1459 C CA . LEU B 1 29 ? 7.273 -8.375 -17.328 1 76.81 29 LEU B CA 1
ATOM 1460 C C . LEU B 1 29 ? 6.441 -7.18 -17.797 1 76.81 29 LEU B C 1
ATOM 1462 O O . LEU B 1 29 ? 6.613 -6.066 -17.297 1 76.81 29 LEU B O 1
ATOM 1466 N N . ASP B 1 30 ? 5.961 -7.207 -18.953 1 79.75 30 ASP B N 1
ATOM 1467 C CA . ASP B 1 30 ? 5.07 -6.148 -19.422 1 79.75 30 ASP B CA 1
ATOM 1468 C C . ASP B 1 30 ? 3.812 -6.066 -18.562 1 79.75 30 ASP B C 1
ATOM 1470 O O . ASP B 1 30 ? 2.697 -6.082 -19.094 1 79.75 30 ASP B O 1
ATOM 1474 N N . ILE B 1 31 ? 4 -6.332 -17.297 1 80.81 31 ILE B N 1
ATOM 1475 C CA . ILE B 1 31 ? 2.906 -6.234 -16.328 1 80.81 31 ILE B CA 1
ATOM 1476 C C . ILE B 1 31 ? 3.139 -5.047 -15.406 1 80.81 31 ILE B C 1
ATOM 1478 O O . ILE B 1 31 ? 4.27 -4.781 -14.992 1 80.81 31 ILE B O 1
ATOM 1482 N N . LYS B 1 32 ? 2.094 -4.18 -15.258 1 73.75 32 LYS B N 1
ATOM 1483 C CA . LYS B 1 32 ? 2.186 -2.977 -14.438 1 73.75 32 LYS B CA 1
ATOM 1484 C C . LYS B 1 32 ? 2.223 -3.328 -12.953 1 73.75 32 LYS B C 1
ATOM 1486 O O . LYS B 1 32 ? 1.766 -4.402 -12.555 1 73.75 32 LYS B O 1
ATOM 1491 N N . ASN B 1 33 ? 2.527 -2.172 -12.266 1 71.31 33 ASN B N 1
ATOM 1492 C CA . ASN B 1 33 ? 2.557 -2.264 -10.805 1 71.31 33 ASN B CA 1
ATOM 1493 C C . ASN B 1 33 ? 1.174 -2.57 -10.234 1 71.31 33 ASN B C 1
ATOM 1495 O O . ASN B 1 33 ? 0.158 -2.211 -10.836 1 71.31 33 ASN B O 1
ATOM 1499 N N . GLY B 1 34 ? 0.921 -3.553 -9.484 1 76.25 34 GLY B N 1
ATOM 1500 C CA . GLY B 1 34 ? -0.341 -3.9 -8.852 1 76.25 34 GLY B CA 1
ATOM 1501 C C . GLY B 1 34 ? -0.952 -5.176 -9.398 1 76.25 34 GLY B C 1
ATOM 1502 O O . GLY B 1 34 ? -1.849 -5.754 -8.789 1 76.25 34 GLY B O 1
ATOM 1503 N N . GLN B 1 35 ? -0.376 -5.398 -10.531 1 87.69 35 GLN B N 1
ATOM 1504 C CA . GLN B 1 35 ? -0.934 -6.609 -11.125 1 87.69 35 GLN B CA 1
ATOM 1505 C C . GLN B 1 35 ? -0.128 -7.844 -10.719 1 87.69 35 GLN B C 1
ATOM 1507 O O . GLN B 1 35 ? -0.575 -8.977 -10.914 1 87.69 35 GLN B O 1
ATOM 1512 N N . TYR B 1 36 ? 0.979 -7.605 -10.156 1 88.94 36 TYR B N 1
ATOM 1513 C CA . TYR B 1 36 ? 1.869 -8.711 -9.812 1 88.94 36 TYR B CA 1
ATOM 1514 C C . TYR B 1 36 ? 1.222 -9.641 -8.797 1 88.94 36 TYR B C 1
ATOM 1516 O O . TYR B 1 36 ? 1.338 -10.867 -8.906 1 88.94 36 TYR B O 1
ATOM 1524 N N . ASP B 1 37 ? 0.523 -9.086 -7.918 1 90.31 37 ASP B N 1
ATOM 1525 C CA . ASP B 1 37 ? -0.142 -9.883 -6.891 1 90.31 37 ASP B CA 1
ATOM 1526 C C . ASP B 1 37 ? -1.186 -10.812 -7.504 1 90.31 37 ASP B C 1
ATOM 1528 O O . ASP B 1 37 ? -1.303 -11.969 -7.105 1 90.31 37 ASP B O 1
ATOM 1532 N N . PHE B 1 38 ? -1.863 -10.25 -8.414 1 93.56 38 PHE B N 1
ATOM 1533 C CA . PHE B 1 38 ? -2.887 -11.039 -9.094 1 93.56 38 PHE B CA 1
ATOM 1534 C C . PHE B 1 38 ? -2.262 -12.203 -9.844 1 93.56 38 PHE B C 1
ATOM 1536 O O . PHE B 1 38 ? -2.701 -13.344 -9.703 1 93.56 38 PHE B O 1
ATOM 1543 N N . PHE B 1 39 ? -1.268 -11.859 -10.602 1 94.31 39 PHE B N 1
ATOM 1544 C CA . PHE B 1 39 ? -0.563 -12.875 -11.375 1 94.31 39 PHE B CA 1
ATOM 1545 C C . PHE B 1 39 ? -0.021 -13.969 -10.453 1 94.31 39 PHE B C 1
ATOM 1547 O O . PHE B 1 39 ? -0.165 -15.156 -10.742 1 94.31 39 PHE B O 1
ATOM 1554 N N . LEU B 1 40 ? 0.584 -13.562 -9.391 1 91.75 40 LEU B N 1
ATOM 1555 C CA . LEU B 1 40 ? 1.175 -14.508 -8.445 1 91.75 40 LEU B CA 1
ATOM 1556 C C . LEU B 1 40 ? 0.116 -15.445 -7.883 1 91.75 40 LEU B C 1
ATOM 1558 O O . LEU B 1 40 ? 0.303 -16.656 -7.871 1 91.75 40 LEU B O 1
ATOM 1562 N N . VAL B 1 41 ? -0.999 -14.914 -7.426 1 92.56 41 VAL B N 1
ATOM 1563 C CA . VAL B 1 41 ? -2.037 -15.727 -6.797 1 92.56 41 VAL B CA 1
ATOM 1564 C C . VAL B 1 41 ? -2.613 -16.703 -7.812 1 92.56 41 VAL B C 1
ATOM 1566 O O . VAL B 1 41 ? -2.812 -17.891 -7.5 1 92.56 41 VAL B O 1
ATOM 1569 N N . ILE B 1 42 ? -2.799 -16.188 -8.992 1 95.44 42 ILE B N 1
ATOM 1570 C CA . ILE B 1 42 ? -3.305 -17.062 -10.039 1 95.44 42 ILE B CA 1
ATOM 1571 C C . ILE B 1 42 ? -2.297 -18.188 -10.312 1 95.44 42 ILE B C 1
ATOM 1573 O O . ILE B 1 42 ? -2.678 -19.344 -10.484 1 95.44 42 ILE B O 1
ATOM 1577 N N . SER B 1 43 ? -1.064 -17.828 -10.344 1 93.81 43 SER B N 1
ATOM 1578 C CA . SER B 1 43 ? -0.002 -18.797 -10.617 1 93.81 43 SER B CA 1
ATOM 1579 C C . SER B 1 43 ? 0.062 -19.875 -9.539 1 93.81 43 SER B C 1
ATOM 1581 O O . SER B 1 43 ? 0.413 -21.016 -9.82 1 93.81 43 SER B O 1
ATOM 1583 N N . LEU B 1 44 ? -0.296 -19.562 -8.375 1 92 44 LEU B N 1
ATOM 1584 C CA . LEU B 1 44 ? -0.201 -20.484 -7.246 1 92 44 LEU B CA 1
ATOM 1585 C C . LEU B 1 44 ? -1.502 -21.25 -7.062 1 92 44 LEU B C 1
ATOM 1587 O O . LEU B 1 44 ? -1.508 -22.328 -6.465 1 92 44 LEU B O 1
ATOM 1591 N N . ARG B 1 45 ? -2.584 -20.641 -7.516 1 92.75 45 ARG B N 1
ATOM 1592 C CA . ARG B 1 45 ? -3.906 -21.219 -7.316 1 92.75 45 ARG B CA 1
ATOM 1593 C C . ARG B 1 45 ? -4.723 -21.188 -8.609 1 92.75 45 ARG B C 1
ATOM 1595 O O . ARG B 1 45 ? -5.805 -20.609 -8.648 1 92.75 45 ARG B O 1
ATOM 1602 N N . GLU B 1 46 ? -4.27 -21.906 -9.602 1 94.25 46 GLU B N 1
ATOM 1603 C CA . GLU B 1 46 ? -4.996 -21.953 -10.859 1 94.25 46 GLU B CA 1
ATOM 1604 C C . GLU B 1 46 ? -6.402 -22.531 -10.672 1 94.25 46 GLU B C 1
ATOM 1606 O O . GLU B 1 46 ? -6.602 -23.438 -9.875 1 94.25 46 GLU B O 1
ATOM 1611 N N . GLY B 1 47 ? -7.27 -21.922 -11.398 1 95 47 GLY B N 1
ATOM 1612 C CA . GLY B 1 47 ? -8.633 -22.422 -11.328 1 95 47 GLY B CA 1
ATOM 1613 C C . GLY B 1 47 ? -9.523 -21.594 -10.414 1 95 47 GLY B C 1
ATOM 1614 O O . GLY B 1 47 ? -10.734 -21.797 -10.367 1 95 47 GLY B O 1
ATOM 1615 N N . LEU B 1 48 ? -8.914 -20.656 -9.703 1 94.81 48 LEU B N 1
ATOM 1616 C CA . LEU B 1 48 ? -9.734 -19.812 -8.844 1 94.81 48 LEU B CA 1
ATOM 1617 C C . LEU B 1 48 ? -10.594 -18.859 -9.672 1 94.81 48 LEU B C 1
ATOM 1619 O O . LEU B 1 48 ? -10.234 -18.516 -10.805 1 94.81 48 LEU B O 1
ATOM 1623 N N . SER B 1 49 ? -11.727 -18.484 -9.109 1 95.75 49 SER B N 1
ATOM 1624 C CA . SER B 1 49 ? -12.594 -17.516 -9.75 1 95.75 49 SER B CA 1
ATOM 1625 C C . SER B 1 49 ? -12.117 -16.094 -9.484 1 95.75 49 SER B C 1
ATOM 1627 O O . SER B 1 49 ? -11.273 -15.859 -8.609 1 95.75 49 SER B O 1
ATOM 1629 N N . GLN B 1 50 ? -12.602 -15.203 -10.336 1 95.5 50 GLN B N 1
ATOM 1630 C CA . GLN B 1 50 ? -12.289 -13.805 -10.086 1 95.5 50 GLN B CA 1
ATOM 1631 C C . GLN B 1 50 ? -12.75 -13.383 -8.688 1 95.5 50 GLN B C 1
ATOM 1633 O O . GLN B 1 50 ? -12.086 -12.594 -8.023 1 95.5 50 GLN B O 1
ATOM 1638 N N . LYS B 1 51 ? -13.875 -13.93 -8.242 1 94.06 51 LYS B N 1
ATOM 1639 C CA . LYS B 1 51 ? -14.391 -13.641 -6.91 1 94.06 51 LYS B CA 1
ATOM 1640 C C . LYS B 1 51 ? -13.43 -14.125 -5.832 1 94.06 51 LYS B C 1
ATOM 1642 O O . LYS B 1 51 ? -13.102 -13.375 -4.906 1 94.06 51 LYS B O 1
ATOM 1647 N N . GLU B 1 52 ? -13.008 -15.289 -5.957 1 93.31 52 GLU B N 1
ATOM 1648 C CA . GLU B 1 52 ? -12.055 -15.844 -5.008 1 93.31 52 GLU B CA 1
ATOM 1649 C C . GLU B 1 52 ? -10.75 -15.047 -5 1 93.31 52 GLU B C 1
ATOM 1651 O O . GLU B 1 52 ? -10.148 -14.836 -3.945 1 93.31 52 GLU B O 1
ATOM 1656 N N . LEU B 1 53 ? -10.344 -14.664 -6.188 1 94.12 53 LEU B N 1
ATOM 1657 C CA . LEU B 1 53 ? -9.133 -13.867 -6.328 1 94.12 53 LEU B CA 1
ATOM 1658 C C . LEU B 1 53 ? -9.266 -12.539 -5.582 1 94.12 53 LEU B C 1
ATOM 1660 O O . LEU B 1 53 ? -8.375 -12.164 -4.816 1 94.12 53 LEU B O 1
ATOM 1664 N N . SER B 1 54 ? -10.367 -11.859 -5.742 1 92.62 54 SER B N 1
ATOM 1665 C CA . SER B 1 54 ? -10.648 -10.586 -5.078 1 92.62 54 SER B CA 1
ATOM 1666 C C . SER B 1 54 ? -10.664 -10.75 -3.561 1 92.62 54 SER B C 1
ATOM 1668 O O . SER B 1 54 ? -10.109 -9.93 -2.834 1 92.62 54 SER B O 1
ATOM 1670 N N . GLU B 1 55 ? -11.289 -11.82 -3.074 1 85.81 55 GLU B N 1
ATOM 1671 C CA . GLU B 1 55 ? -11.398 -12.094 -1.646 1 85.81 55 GLU B CA 1
ATOM 1672 C C . GLU B 1 55 ? -10.031 -12.414 -1.04 1 85.81 55 GLU B C 1
ATOM 1674 O O . GLU B 1 55 ? -9.711 -11.945 0.054 1 85.81 55 GLU B O 1
ATOM 1679 N N . HIS B 1 56 ? -9.297 -13.18 -1.813 1 85.81 56 HIS B N 1
ATOM 1680 C CA . HIS B 1 56 ? -7.973 -13.57 -1.345 1 85.81 56 HIS B CA 1
ATOM 1681 C C . HIS B 1 56 ? -7.059 -12.352 -1.195 1 85.81 56 HIS B C 1
ATOM 1683 O O . HIS B 1 56 ? -6.289 -12.266 -0.237 1 85.81 56 H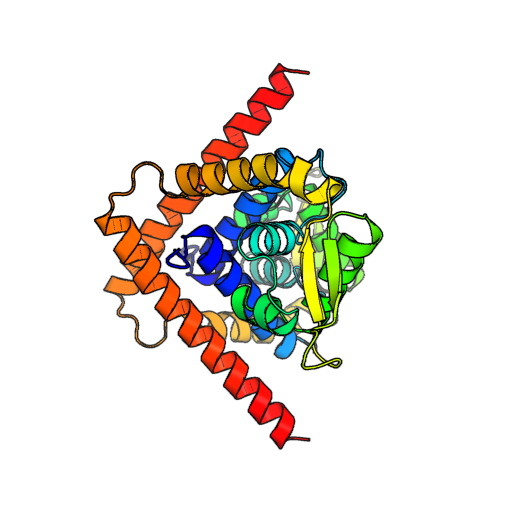IS B O 1
ATOM 1689 N N . LEU B 1 57 ? -7.141 -11.375 -2.066 1 87.5 57 LEU B N 1
ATOM 1690 C CA . LEU B 1 57 ? -6.238 -10.227 -2.102 1 87.5 57 LEU B CA 1
ATOM 1691 C C . LEU B 1 57 ? -6.828 -9.047 -1.332 1 87.5 57 LEU B C 1
ATOM 1693 O O . LEU B 1 57 ? -6.152 -8.039 -1.114 1 87.5 57 LEU B O 1
ATOM 1697 N N . HIS B 1 58 ? -8.07 -9.227 -0.883 1 80.06 58 HIS B N 1
ATOM 1698 C CA . HIS B 1 58 ? -8.781 -8.125 -0.235 1 80.06 58 HIS B CA 1
ATOM 1699 C C . HIS B 1 58 ? -8.812 -6.891 -1.124 1 80.06 58 HIS B C 1
ATOM 1701 O O . HIS B 1 58 ? -8.484 -5.789 -0.673 1 80.06 58 HIS B O 1
ATOM 1707 N N . ILE B 1 59 ? -9.125 -7.094 -2.348 1 84.12 59 ILE B N 1
ATOM 1708 C CA . ILE B 1 59 ? -9.234 -6.043 -3.352 1 84.12 59 ILE B CA 1
ATOM 1709 C C . ILE B 1 59 ? -10.641 -6.051 -3.959 1 84.12 59 ILE B C 1
ATOM 1711 O O . ILE B 1 59 ? -11.289 -7.098 -4.023 1 84.12 59 ILE B O 1
ATOM 1715 N N . SER B 1 60 ? -11.133 -4.945 -4.309 1 84.38 60 SER B N 1
ATOM 1716 C CA . SER B 1 60 ? -12.484 -4.812 -4.832 1 84.38 60 SER B CA 1
ATOM 1717 C C . SER B 1 60 ? -12.664 -5.621 -6.113 1 84.38 60 SER B C 1
ATOM 1719 O O . SER B 1 60 ? -11.703 -5.852 -6.848 1 84.38 60 SER B O 1
ATOM 1721 N N . LYS B 1 61 ? -13.914 -5.938 -6.367 1 90.38 61 LYS B N 1
ATOM 1722 C CA . LYS B 1 61 ? -14.25 -6.699 -7.566 1 90.38 61 L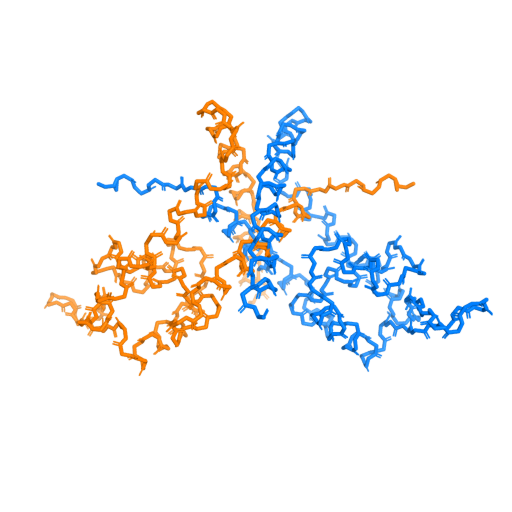YS B CA 1
ATOM 1723 C C . LYS B 1 61 ? -13.875 -5.93 -8.828 1 90.38 61 LYS B C 1
ATOM 1725 O O . LYS B 1 61 ? -13.367 -6.508 -9.789 1 90.38 61 LYS B O 1
ATOM 1730 N N . SER B 1 62 ? -14.094 -4.648 -8.742 1 91.5 62 SER B N 1
ATOM 1731 C CA . SER B 1 62 ? -13.82 -3.812 -9.906 1 91.5 62 SER B CA 1
ATOM 1732 C C . SER B 1 62 ? -12.328 -3.777 -10.227 1 91.5 62 SER B C 1
ATOM 1734 O O . SER B 1 62 ? -11.938 -3.914 -11.391 1 91.5 62 SER B O 1
ATOM 1736 N N . THR B 1 63 ? -11.492 -3.6 -9.242 1 87.88 63 THR B N 1
ATOM 1737 C CA . THR B 1 63 ? -10.047 -3.582 -9.43 1 87.88 63 THR B CA 1
ATOM 1738 C C . THR B 1 63 ? -9.547 -4.941 -9.906 1 87.88 63 THR B C 1
ATOM 1740 O O . THR B 1 63 ? -8.672 -5.02 -10.773 1 87.88 63 THR B O 1
ATOM 1743 N N . THR B 1 64 ? -10.109 -5.926 -9.336 1 94.19 64 THR B N 1
ATOM 1744 C CA . THR B 1 64 ? -9.75 -7.285 -9.727 1 94.19 64 THR B CA 1
ATOM 1745 C C . THR B 1 64 ? -10.086 -7.531 -11.195 1 94.19 64 THR B C 1
ATOM 1747 O O . THR B 1 64 ? -9.266 -8.07 -11.945 1 94.19 64 THR B O 1
ATOM 1750 N N . ALA B 1 65 ? -11.266 -7.086 -11.609 1 95.06 65 ALA B N 1
ATOM 1751 C CA . ALA B 1 65 ? -11.695 -7.266 -12.992 1 95.06 65 ALA B CA 1
ATOM 1752 C C . ALA B 1 65 ? -10.742 -6.574 -13.953 1 95.06 65 ALA B C 1
ATOM 1754 O O . ALA B 1 65 ? -10.383 -7.137 -14.992 1 95.06 65 ALA B O 1
ATOM 1755 N N . LYS B 1 66 ? -10.336 -5.422 -13.555 1 94.25 66 LYS B N 1
ATOM 1756 C CA . LYS B 1 66 ? -9.406 -4.66 -14.391 1 94.25 66 LYS B CA 1
ATOM 1757 C C . LYS B 1 66 ? -8.055 -5.363 -14.492 1 94.25 66 LYS B C 1
ATOM 1759 O O . LYS B 1 66 ? -7.477 -5.449 -15.578 1 94.25 66 LYS B O 1
ATOM 1764 N N . ALA B 1 67 ? -7.566 -5.805 -13.406 1 94.38 67 ALA B N 1
ATOM 1765 C CA . ALA B 1 67 ? -6.281 -6.5 -13.383 1 94.38 67 ALA B CA 1
ATOM 1766 C C . ALA B 1 67 ? -6.332 -7.781 -14.211 1 94.38 67 ALA B C 1
ATOM 1768 O O . ALA B 1 67 ? -5.426 -8.055 -15 1 94.38 67 ALA B O 1
ATOM 1769 N N . VAL B 1 68 ? -7.422 -8.508 -14.039 1 96.06 68 VAL B N 1
ATOM 1770 C CA . VAL B 1 68 ? -7.574 -9.766 -14.766 1 96.06 68 VAL B CA 1
ATOM 1771 C C . VAL B 1 68 ? -7.695 -9.484 -16.266 1 96.06 68 VAL B C 1
ATOM 1773 O O . VAL B 1 68 ? -7.105 -10.188 -17.094 1 96.06 68 VAL B O 1
ATOM 1776 N N . LYS B 1 69 ? -8.477 -8.492 -16.609 1 96.19 69 LYS B N 1
ATOM 1777 C CA . LYS B 1 69 ? -8.609 -8.094 -18 1 96.19 69 LYS B CA 1
ATOM 1778 C C . LYS B 1 69 ? -7.242 -7.762 -18.609 1 96.19 69 LYS B C 1
ATOM 1780 O O . LYS B 1 69 ? -6.922 -8.211 -19.703 1 96.19 69 LYS B O 1
ATOM 1785 N N . ASN B 1 70 ? -6.449 -7.039 -17.906 1 95.25 70 ASN B N 1
ATOM 1786 C CA . ASN B 1 70 ? -5.125 -6.656 -18.391 1 95.25 70 ASN B CA 1
ATOM 1787 C C . ASN B 1 70 ? -4.223 -7.875 -18.578 1 95.25 70 ASN B C 1
ATOM 1789 O O . ASN B 1 70 ? -3.535 -7.996 -19.578 1 95.25 70 ASN B O 1
ATOM 1793 N N . LEU B 1 71 ? -4.254 -8.75 -17.625 1 95.88 71 LEU B N 1
ATOM 1794 C CA . LEU B 1 71 ? -3.428 -9.953 -17.672 1 95.88 71 LEU B CA 1
ATOM 1795 C C . LEU B 1 71 ? -3.854 -10.852 -18.828 1 95.88 71 LEU B C 1
ATOM 1797 O O . LEU B 1 71 ? -3.016 -11.516 -19.453 1 95.88 71 LEU B O 1
ATOM 1801 N N . THR B 1 72 ? -5.168 -10.859 -19.062 1 96.56 72 THR B N 1
ATOM 1802 C CA . THR B 1 72 ? -5.695 -11.656 -20.156 1 96.56 72 THR B CA 1
ATOM 1803 C C . THR B 1 72 ? -5.324 -11.023 -21.5 1 96.56 72 THR B C 1
ATOM 1805 O O . THR B 1 72 ? -4.914 -11.727 -22.422 1 96.56 72 THR B O 1
ATOM 1808 N N . GLU B 1 73 ? -5.465 -9.727 -21.625 1 95.62 73 GLU B N 1
ATOM 1809 C CA . GLU B 1 73 ? -5.133 -9 -22.859 1 95.62 73 GLU B CA 1
ATOM 1810 C C . GLU B 1 73 ? -3.65 -9.125 -23.188 1 95.62 73 GLU B C 1
ATOM 1812 O O . GLU B 1 73 ? -3.275 -9.203 -24.359 1 95.62 73 GLU B O 1
ATOM 1817 N N . LYS B 1 74 ? -2.842 -9.203 -22.188 1 94.38 74 LYS B N 1
ATOM 1818 C CA . LYS B 1 74 ? -1.4 -9.32 -22.375 1 94.38 74 LYS B CA 1
ATOM 1819 C C . LYS B 1 74 ? -0.989 -10.766 -22.625 1 94.38 74 LYS B C 1
ATOM 1821 O O . LYS B 1 74 ? 0.185 -11.055 -22.859 1 94.38 74 LYS B O 1
ATOM 1826 N N . GLY B 1 75 ? -1.948 -11.648 -22.438 1 95.31 75 GLY B N 1
ATOM 1827 C CA . GLY B 1 75 ? -1.722 -13.031 -22.812 1 95.31 75 GLY B CA 1
ATOM 1828 C C . GLY B 1 75 ? -1.124 -13.867 -21.688 1 95.31 75 GLY B C 1
ATOM 1829 O O . GLY B 1 75 ? -0.573 -14.945 -21.938 1 95.31 75 GLY B O 1
ATOM 1830 N N . TYR B 1 76 ? -1.178 -13.461 -20.422 1 96 76 TYR B N 1
ATOM 1831 C CA . TYR B 1 76 ? -0.593 -14.195 -19.312 1 96 76 TYR B CA 1
ATOM 1832 C C . TYR B 1 76 ? -1.625 -15.102 -18.656 1 96 76 TYR B C 1
ATOM 1834 O O . TYR B 1 76 ? -1.271 -16.125 -18.047 1 96 76 TYR B O 1
ATOM 1842 N N . VAL B 1 77 ? -2.889 -14.711 -18.734 1 97.56 77 VAL B N 1
ATOM 1843 C CA . VAL B 1 77 ? -3.977 -15.414 -18.062 1 97.56 77 VAL B CA 1
ATOM 1844 C C . VAL B 1 77 ? -5.105 -15.695 -19.047 1 97.56 77 VAL B C 1
ATOM 1846 O O . VAL B 1 77 ? -5.301 -14.945 -20 1 97.56 77 VAL B O 1
ATOM 1849 N N . ILE B 1 78 ? -5.789 -16.75 -18.859 1 97.56 78 ILE B N 1
ATOM 1850 C CA . ILE B 1 78 ? -6.961 -17.078 -19.656 1 97.56 78 ILE B CA 1
ATOM 1851 C C . ILE B 1 78 ? -8.125 -17.453 -18.75 1 97.56 78 ILE B C 1
ATOM 1853 O O . ILE B 1 78 ? -7.918 -17.984 -17.656 1 97.56 78 ILE B O 1
ATOM 1857 N N . ARG B 1 79 ? -9.273 -17.141 -19.219 1 96.31 79 ARG B N 1
ATOM 1858 C CA . ARG B 1 79 ? -10.5 -17.516 -18.531 1 96.31 79 ARG B CA 1
ATOM 1859 C C . ARG B 1 79 ? -11.117 -18.766 -19.141 1 96.31 79 ARG B C 1
ATOM 1861 O O . ARG B 1 79 ? -11.18 -18.891 -20.375 1 96.31 79 ARG B O 1
ATOM 1868 N N . LYS B 1 80 ? -11.469 -19.625 -18.328 1 95.81 80 LYS B N 1
ATOM 1869 C CA . LYS B 1 80 ? -12.156 -20.812 -18.797 1 95.81 80 LYS B CA 1
ATOM 1870 C C . LYS B 1 80 ? -13.492 -21 -18.078 1 95.81 80 LYS B C 1
ATOM 1872 O O . LYS B 1 80 ? -13.562 -20.906 -16.859 1 95.81 80 LYS B O 1
ATOM 1877 N N . LYS B 1 81 ? -14.477 -21.281 -18.812 1 93.12 81 LYS B N 1
ATOM 1878 C CA . LYS B 1 81 ? -15.805 -21.484 -18.25 1 93.12 81 LYS B CA 1
ATOM 1879 C C . LYS B 1 81 ? -15.875 -22.797 -17.484 1 93.12 81 LYS B C 1
ATOM 1881 O O . LYS B 1 81 ? -15.266 -23.797 -17.891 1 93.12 81 LYS B O 1
ATOM 1886 N N . ASP B 1 82 ? -16.594 -22.656 -16.359 1 89.31 82 ASP B N 1
ATOM 1887 C CA . ASP B 1 82 ? -16.844 -23.859 -15.586 1 89.31 82 ASP B CA 1
ATOM 1888 C C . ASP B 1 82 ? -17.734 -24.828 -16.359 1 89.31 82 ASP B C 1
ATOM 1890 O O . ASP B 1 82 ? -18.703 -24.422 -17.016 1 89.31 82 ASP B O 1
ATOM 1894 N N . LYS B 1 83 ? -17.359 -26.031 -16.344 1 88.19 83 LYS B N 1
ATOM 1895 C CA . LYS B 1 83 ? -18.078 -27.047 -17.109 1 88.19 83 LYS B CA 1
ATOM 1896 C C . LYS B 1 83 ? -19.484 -27.25 -16.547 1 88.19 83 LYS B C 1
ATOM 1898 O O . LYS B 1 83 ? -20.422 -27.531 -17.312 1 88.19 83 LYS B O 1
ATOM 1903 N N . GLU B 1 84 ? -19.656 -27.156 -15.32 1 88.88 84 GLU B N 1
ATOM 1904 C CA . GLU B 1 84 ? -20.922 -27.422 -14.648 1 88.88 84 GLU B CA 1
ATOM 1905 C C . GLU B 1 84 ? -21.75 -26.156 -14.484 1 88.88 84 GLU B C 1
ATOM 1907 O O . GLU B 1 84 ? -22.984 -26.203 -14.477 1 88.88 84 GLU B O 1
ATOM 1912 N N . ASP B 1 85 ? -21.094 -25.125 -14.242 1 86.62 85 ASP B N 1
ATOM 1913 C CA . ASP B 1 85 ? -21.734 -23.828 -14.055 1 86.62 85 ASP B CA 1
ATOM 1914 C C . ASP B 1 85 ? -21.188 -22.797 -15.039 1 86.62 85 ASP B C 1
ATOM 1916 O O . ASP B 1 85 ? -20.141 -22.188 -14.789 1 86.62 85 ASP B O 1
ATOM 1920 N N . GLY B 1 86 ? -21.844 -22.578 -16.125 1 80.75 86 GLY B N 1
ATOM 1921 C CA . GLY B 1 86 ? -21.406 -21.703 -17.203 1 80.75 86 GLY B CA 1
ATOM 1922 C C . GLY B 1 86 ? -21.266 -20.25 -16.766 1 80.75 86 GLY B C 1
ATOM 1923 O O . GLY B 1 86 ? -20.672 -19.438 -17.484 1 80.75 86 GLY B O 1
ATOM 1924 N N . ARG B 1 87 ? -21.781 -19.922 -15.609 1 82.31 87 ARG B N 1
ATOM 1925 C CA . ARG B 1 87 ? -21.703 -18.547 -15.133 1 82.31 87 ARG B CA 1
ATOM 1926 C C . ARG B 1 87 ? -20.391 -18.297 -14.391 1 82.31 87 ARG B C 1
ATOM 1928 O O . ARG B 1 87 ? -19.984 -17.156 -14.188 1 82.31 87 ARG B O 1
ATOM 1935 N N . LEU B 1 88 ? -19.828 -19.438 -14.094 1 88.5 88 LEU B N 1
ATOM 1936 C CA . LEU B 1 88 ? -18.578 -19.344 -13.352 1 88.5 88 LEU B CA 1
ATOM 1937 C C . LEU B 1 88 ? -17.375 -19.453 -14.297 1 88.5 88 LEU B C 1
ATOM 1939 O O . LEU B 1 88 ? -17.375 -20.281 -15.211 1 88.5 88 LEU B O 1
ATOM 1943 N N . GLU B 1 89 ? -16.5 -18.531 -14.133 1 94.12 89 GLU B N 1
ATOM 1944 C CA . GLU B 1 89 ? -15.258 -18.578 -14.891 1 94.12 89 GLU B CA 1
ATOM 1945 C C . GLU B 1 89 ? -14.062 -18.766 -13.961 1 94.12 89 GLU B C 1
ATOM 1947 O O . GLU B 1 89 ? -14.023 -18.219 -12.859 1 94.12 89 GLU B O 1
ATOM 1952 N N . HIS B 1 90 ? -13.18 -19.594 -14.477 1 96.75 90 HIS B N 1
ATOM 1953 C CA . HIS B 1 90 ? -11.953 -19.875 -13.734 1 96.75 90 HIS B CA 1
ATOM 1954 C C . HIS B 1 90 ? -10.742 -19.266 -14.43 1 96.75 90 HIS B C 1
ATOM 1956 O O . HIS B 1 90 ? -10.711 -19.172 -15.656 1 96.75 90 HIS B O 1
ATOM 1962 N N . LEU B 1 91 ? -9.766 -18.891 -13.594 1 97.88 91 LEU B N 1
ATOM 1963 C CA . LEU B 1 91 ? -8.57 -18.234 -14.117 1 97.88 91 LEU B CA 1
ATOM 1964 C C . LEU B 1 91 ? -7.398 -19.203 -14.172 1 97.88 91 LEU B C 1
ATOM 1966 O O . LEU B 1 91 ? -7.109 -19.906 -13.195 1 97.88 91 LEU B O 1
ATOM 1970 N N . TYR B 1 92 ? -6.793 -19.266 -15.352 1 97.75 92 TYR B N 1
ATOM 1971 C CA . TYR B 1 92 ? -5.621 -20.094 -15.555 1 97.75 92 TYR B CA 1
ATOM 1972 C C . TYR B 1 92 ? -4.5 -19.328 -16.234 1 97.75 92 TYR B C 1
ATOM 1974 O O . TYR B 1 92 ? -4.758 -18.359 -16.953 1 97.75 92 TYR B O 1
ATOM 1982 N N . LEU B 1 93 ? -3.254 -19.797 -15.93 1 97.44 93 LEU B N 1
ATOM 1983 C CA . LEU B 1 93 ? -2.145 -19.234 -16.688 1 97.44 93 LEU B CA 1
ATOM 1984 C C . LEU B 1 93 ? -2.119 -19.797 -18.109 1 97.44 93 LEU B C 1
ATOM 1986 O O . LEU B 1 93 ? -2.41 -20.984 -18.312 1 97.44 93 LEU B O 1
ATOM 1990 N N . THR B 1 94 ? -1.78 -18.922 -19.062 1 97.56 94 THR B N 1
ATOM 1991 C CA . THR B 1 94 ? -1.407 -19.406 -20.391 1 97.56 94 THR B CA 1
ATOM 1992 C C . THR B 1 94 ? 0.001 -19.984 -20.375 1 97.56 94 THR B C 1
ATOM 1994 O O . THR B 1 94 ? 0.646 -20.047 -19.328 1 97.56 94 THR B O 1
ATOM 1997 N N . GLU B 1 95 ? 0.461 -20.5 -21.562 1 97.19 95 GLU B N 1
ATOM 1998 C CA . GLU B 1 95 ? 1.844 -20.953 -21.672 1 97.19 95 GLU B CA 1
ATOM 1999 C C . GLU B 1 95 ? 2.822 -19.828 -21.406 1 97.19 95 GLU B C 1
ATOM 2001 O O . GLU B 1 95 ? 3.824 -20.016 -20.703 1 97.19 95 GLU B O 1
ATOM 2006 N N . LYS B 1 96 ? 2.447 -18.688 -21.891 1 95.06 96 LYS B N 1
ATOM 2007 C CA . LYS B 1 96 ? 3.248 -17.484 -21.641 1 95.06 96 LYS B CA 1
ATOM 2008 C C . LYS B 1 96 ? 3.311 -17.172 -20.141 1 95.06 96 LYS B C 1
ATOM 2010 O O . LYS B 1 96 ? 4.375 -16.844 -19.625 1 95.06 96 LYS B O 1
ATOM 2015 N N . GLY B 1 97 ? 2.199 -17.281 -19.484 1 95 97 GLY B N 1
ATOM 2016 C CA . GLY B 1 97 ? 2.143 -17.062 -18.047 1 95 97 GLY B CA 1
ATOM 2017 C C . GLY B 1 97 ? 2.945 -18.062 -17.266 1 95 97 GLY B C 1
ATOM 2018 O O . GLY B 1 97 ? 3.643 -17.703 -16.312 1 95 97 GLY B O 1
ATOM 2019 N N . ARG B 1 98 ? 2.842 -19.266 -17.672 1 95.56 98 ARG B N 1
ATOM 2020 C CA . ARG B 1 98 ? 3.545 -20.344 -16.984 1 95.56 98 ARG B CA 1
ATOM 2021 C C . ARG B 1 98 ? 5.059 -20.172 -17.109 1 95.56 98 ARG B C 1
ATOM 2023 O O . ARG B 1 98 ? 5.805 -20.516 -16.188 1 95.56 98 ARG B O 1
ATOM 2030 N N . GLU B 1 99 ? 5.461 -19.734 -18.25 1 94.06 99 GLU B N 1
ATOM 2031 C CA . GLU B 1 99 ? 6.883 -19.5 -18.469 1 94.06 99 GLU B CA 1
ATOM 2032 C C . GLU B 1 99 ? 7.43 -18.438 -17.531 1 94.06 99 GLU B C 1
ATOM 2034 O O . GLU B 1 99 ? 8.57 -18.531 -17.078 1 94.06 99 GLU B O 1
ATOM 2039 N N . LYS B 1 100 ? 6.641 -17.469 -17.156 1 93.06 100 LYS B N 1
ATOM 2040 C CA . LYS B 1 100 ? 7.086 -16.344 -16.344 1 93.06 100 LYS B CA 1
ATOM 2041 C C . LYS B 1 100 ? 6.84 -16.594 -14.867 1 93.06 100 LYS B C 1
ATOM 2043 O O . LYS B 1 100 ? 7.445 -15.953 -14.008 1 93.06 100 LYS B O 1
ATOM 2048 N N . SER B 1 101 ? 5.992 -17.547 -14.531 1 93.38 101 SER B N 1
ATOM 2049 C CA . SER B 1 101 ? 5.504 -17.781 -13.18 1 93.38 101 SER B CA 1
ATOM 2050 C C . SER B 1 101 ? 6.652 -18.094 -12.219 1 93.38 101 SER B C 1
ATOM 2052 O O . SER B 1 101 ? 6.738 -17.531 -11.133 1 93.38 101 SER B O 1
ATOM 2054 N N . PRO B 1 102 ? 7.621 -19 -12.664 1 93.5 102 PRO B N 1
ATOM 2055 C CA . PRO B 1 102 ? 8.711 -19.297 -11.734 1 93.5 102 PRO B CA 1
ATOM 2056 C C . PRO B 1 102 ? 9.539 -18.078 -11.367 1 93.5 102 PRO B C 1
ATOM 2058 O O . PRO B 1 102 ? 9.953 -17.922 -10.219 1 93.5 102 PRO B O 1
ATOM 2061 N N . PHE B 1 103 ? 9.766 -17.281 -12.312 1 91.31 103 PHE B N 1
ATOM 2062 C CA . PHE B 1 103 ? 10.539 -16.062 -12.07 1 91.31 103 PHE B CA 1
ATOM 2063 C C . PHE B 1 103 ? 9.805 -15.133 -11.109 1 91.31 103 PHE B C 1
ATOM 2065 O O . PHE B 1 103 ? 10.398 -14.656 -10.141 1 91.31 103 PHE B O 1
ATOM 2072 N N . VAL B 1 104 ? 8.547 -14.922 -11.312 1 91.19 104 VAL B N 1
ATOM 2073 C CA . VAL B 1 104 ? 7.738 -14.062 -10.453 1 91.19 104 VAL B CA 1
ATOM 2074 C C . VAL B 1 104 ? 7.699 -14.633 -9.039 1 91.19 104 VAL B C 1
ATOM 2076 O O . VAL B 1 104 ? 7.895 -13.906 -8.062 1 91.19 104 VAL B O 1
ATOM 2079 N N . GLN B 1 105 ? 7.504 -15.922 -8.938 1 92.19 105 GLN B N 1
ATOM 2080 C CA . GLN B 1 105 ? 7.449 -16.578 -7.637 1 92.19 105 GLN B CA 1
ATOM 2081 C C . GLN B 1 105 ? 8.773 -16.422 -6.887 1 92.19 105 GLN B C 1
ATOM 2083 O O . GLN B 1 105 ? 8.781 -16.219 -5.668 1 92.19 105 GLN B O 1
ATOM 2088 N N . SER B 1 106 ? 9.859 -16.5 -7.617 1 93.31 106 SER B N 1
ATOM 2089 C CA . SER B 1 106 ? 11.172 -16.375 -6.992 1 93.31 106 SER B CA 1
ATOM 2090 C C . SER B 1 106 ? 11.391 -14.977 -6.434 1 93.31 106 SER B C 1
ATOM 2092 O O . SER B 1 106 ? 12.047 -14.805 -5.402 1 93.31 106 SER B O 1
ATOM 2094 N N . ILE B 1 107 ? 10.883 -13.961 -7.086 1 91.38 107 ILE B N 1
ATOM 2095 C CA . ILE B 1 107 ? 11.023 -12.586 -6.629 1 91.38 107 ILE B CA 1
ATOM 2096 C C . ILE B 1 107 ? 10.203 -12.375 -5.363 1 91.38 107 ILE B C 1
ATOM 2098 O O . ILE B 1 107 ? 10.672 -11.758 -4.402 1 91.38 107 ILE B O 1
ATOM 2102 N N . PHE B 1 108 ? 9.016 -12.922 -5.34 1 91.25 108 PHE B N 1
ATOM 2103 C CA . PHE B 1 108 ? 8.18 -12.797 -4.145 1 91.25 108 PHE B CA 1
ATOM 2104 C C . PHE B 1 108 ? 8.805 -13.555 -2.975 1 91.25 108 PHE B C 1
ATOM 2106 O O . PHE B 1 108 ? 8.742 -13.094 -1.833 1 91.25 108 PHE B O 1
ATOM 2113 N N . GLN B 1 109 ? 9.375 -14.664 -3.266 1 92.81 109 GLN B N 1
ATOM 2114 C CA . GLN B 1 109 ? 10.078 -15.406 -2.225 1 92.81 109 GLN B CA 1
ATOM 2115 C C . GLN B 1 109 ? 11.266 -14.609 -1.683 1 92.81 109 GLN B C 1
ATOM 2117 O O . GLN B 1 109 ? 11.516 -14.609 -0.477 1 92.81 109 GLN B O 1
ATOM 2122 N N . LYS B 1 110 ? 11.945 -13.9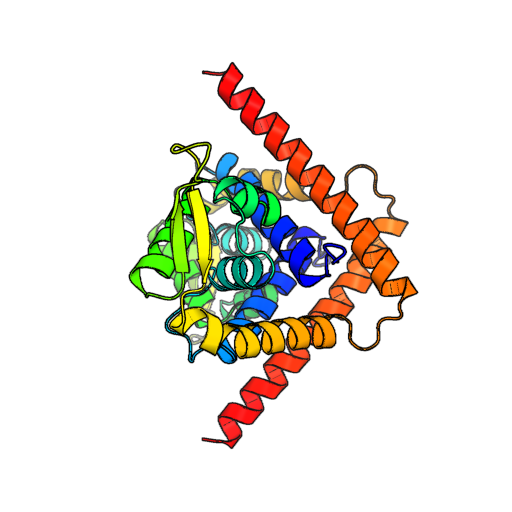77 -2.572 1 93.44 110 LYS B N 1
ATOM 2123 C CA . LYS B 1 110 ? 13.055 -13.125 -2.162 1 93.44 110 LYS B CA 1
ATOM 2124 C C . LYS B 1 110 ? 12.57 -12 -1.252 1 93.44 110 LYS B C 1
ATOM 2126 O O . LYS B 1 110 ? 13.234 -11.664 -0.268 1 93.44 110 LYS B O 1
ATOM 2131 N N . ILE B 1 111 ? 11.484 -11.453 -1.561 1 92.88 111 ILE B N 1
ATOM 2132 C CA . ILE B 1 111 ? 10.922 -10.359 -0.765 1 92.88 111 ILE B CA 1
ATOM 2133 C C . ILE B 1 111 ? 10.57 -10.875 0.63 1 92.88 111 ILE B C 1
ATOM 2135 O O . ILE B 1 111 ? 10.812 -10.188 1.628 1 92.88 111 ILE B O 1
ATOM 2139 N N . ILE B 1 112 ? 9.984 -12.047 0.708 1 93.69 112 ILE B N 1
ATOM 2140 C CA . ILE B 1 112 ? 9.672 -12.664 1.993 1 93.69 112 ILE B CA 1
ATOM 2141 C C . ILE B 1 112 ? 10.953 -12.836 2.811 1 93.69 112 ILE B C 1
ATOM 2143 O O . ILE B 1 112 ? 11 -12.477 3.988 1 93.69 112 ILE B O 1
ATOM 2147 N N . GLU B 1 113 ? 11.969 -13.289 2.156 1 96 113 GLU B N 1
ATOM 2148 C CA . GLU B 1 113 ? 13.25 -13.516 2.814 1 96 113 GLU B CA 1
ATOM 2149 C C . GLU B 1 113 ? 13.867 -12.203 3.295 1 96 113 GLU B C 1
ATOM 2151 O O . GLU B 1 113 ? 14.312 -12.102 4.438 1 96 113 GLU B O 1
ATOM 2156 N N . VAL B 1 114 ? 13.82 -11.227 2.475 1 96.38 114 VAL B N 1
ATOM 2157 C CA . VAL B 1 114 ? 14.391 -9.922 2.795 1 96.38 114 VAL B CA 1
ATOM 2158 C C . VAL B 1 114 ? 13.609 -9.281 3.943 1 96.38 114 VAL B C 1
ATOM 2160 O O . VAL B 1 114 ? 14.211 -8.758 4.887 1 96.38 114 VAL B O 1
ATOM 2163 N N . SER B 1 115 ? 12.289 -9.344 3.885 1 96.62 115 SER B N 1
ATOM 2164 C CA . SER B 1 115 ? 11.43 -8.68 4.859 1 96.62 115 SER B CA 1
ATOM 2165 C C . SER B 1 115 ? 11.609 -9.281 6.25 1 96.62 115 SER B C 1
ATOM 2167 O O . SER B 1 115 ? 11.453 -8.586 7.254 1 96.62 115 SER B O 1
ATOM 2169 N N . THR B 1 116 ? 11.961 -10.523 6.312 1 96.75 116 THR B N 1
ATOM 2170 C CA . THR B 1 116 ? 11.984 -11.195 7.609 1 96.75 116 THR B CA 1
ATOM 2171 C C . THR B 1 116 ? 13.422 -11.492 8.031 1 96.75 116 THR B C 1
ATOM 2173 O O . THR B 1 116 ? 13.648 -12.305 8.93 1 96.75 116 THR B O 1
ATOM 2176 N N . ARG B 1 117 ? 14.352 -10.875 7.273 1 95.81 117 ARG B N 1
ATOM 2177 C CA . ARG B 1 117 ? 15.758 -11.031 7.648 1 95.81 117 ARG B CA 1
ATOM 2178 C C . ARG B 1 117 ? 15.977 -10.672 9.117 1 95.81 117 ARG B C 1
ATOM 2180 O O . ARG B 1 117 ? 15.453 -9.664 9.594 1 95.81 117 ARG B O 1
ATOM 2187 N N . GLU B 1 118 ? 16.672 -11.516 9.906 1 95.06 118 GLU B N 1
ATOM 2188 C CA . GLU B 1 118 ? 17.094 -11.297 11.281 1 95.06 118 GLU B CA 1
ATOM 2189 C C . GLU B 1 118 ? 15.891 -11.312 12.234 1 95.06 118 GLU B C 1
ATOM 2191 O O . GLU B 1 118 ? 15.977 -10.805 13.352 1 95.06 118 GLU B O 1
ATOM 2196 N N . LEU B 1 119 ? 14.75 -11.688 11.773 1 97.25 119 LEU B N 1
ATOM 2197 C CA . LEU B 1 119 ? 13.625 -11.953 12.664 1 97.25 119 LEU B CA 1
ATOM 2198 C C . LEU B 1 119 ? 13.531 -13.438 12.992 1 97.25 119 LEU B C 1
ATOM 2200 O O . LEU B 1 119 ? 13.688 -14.281 12.109 1 97.25 119 LEU B O 1
ATOM 2204 N N . SER B 1 120 ? 13.383 -13.742 14.266 1 97.5 120 SER B N 1
ATOM 2205 C CA . SER B 1 12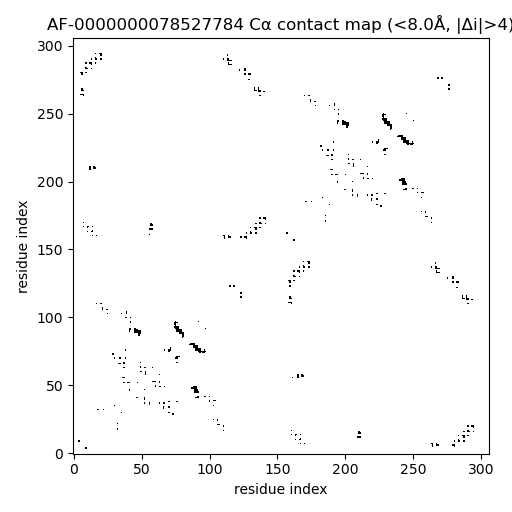0 ? 13.156 -15.125 14.664 1 97.5 120 SER B CA 1
ATOM 2206 C C . SER B 1 120 ? 11.766 -15.602 14.258 1 97.5 120 SER B C 1
ATOM 2208 O O . SER B 1 120 ? 10.891 -14.789 13.969 1 97.5 120 SER B O 1
ATOM 2210 N N . GLN B 1 121 ? 11.609 -16.906 14.234 1 96.19 121 GLN B N 1
ATOM 2211 C CA . GLN B 1 121 ? 10.297 -17.453 13.922 1 96.19 121 GLN B CA 1
ATOM 2212 C C . GLN B 1 121 ? 9.234 -16.953 14.906 1 96.19 121 GLN B C 1
ATOM 2214 O O . GLN B 1 121 ? 8.086 -16.719 14.523 1 96.19 121 GLN B O 1
ATOM 2219 N N . THR B 1 122 ? 9.664 -16.75 16.109 1 97.31 122 THR B N 1
ATOM 2220 C CA . THR B 1 122 ? 8.758 -16.234 17.141 1 97.31 122 THR B CA 1
ATOM 2221 C C . THR B 1 122 ? 8.375 -14.789 16.828 1 97.31 122 THR B C 1
ATOM 2223 O O . THR B 1 122 ? 7.203 -14.422 16.938 1 97.31 122 THR B O 1
ATOM 2226 N N . GLU B 1 123 ? 9.328 -13.992 16.422 1 97.62 123 GLU B N 1
ATOM 2227 C CA . GLU B 1 123 ? 9.07 -12.609 16.047 1 97.62 123 GLU B CA 1
ATOM 2228 C C . GLU B 1 123 ? 8.148 -12.516 14.844 1 97.62 123 GLU B C 1
ATOM 2230 O O . GLU B 1 123 ? 7.242 -11.68 14.805 1 97.62 123 GLU B O 1
ATOM 2235 N N . ILE B 1 124 ? 8.344 -13.406 13.914 1 97.06 124 ILE B N 1
ATOM 2236 C CA . ILE B 1 124 ? 7.535 -13.422 12.703 1 97.06 124 ILE B CA 1
ATOM 2237 C C . ILE B 1 124 ? 6.09 -13.773 13.047 1 97.06 124 ILE B C 1
ATOM 2239 O O . ILE B 1 124 ? 5.152 -13.117 12.586 1 97.06 124 ILE B O 1
ATOM 2243 N N . THR B 1 125 ? 5.953 -14.758 13.852 1 96.88 125 THR B N 1
ATOM 2244 C CA . THR B 1 125 ? 4.621 -15.188 14.258 1 96.88 125 THR B CA 1
ATOM 2245 C C . THR B 1 125 ? 3.902 -14.078 15.031 1 96.88 125 THR B C 1
ATOM 2247 O O . THR B 1 125 ? 2.723 -13.812 14.789 1 96.88 125 THR B O 1
ATOM 2250 N N . GLN B 1 126 ? 4.598 -13.445 15.922 1 97.38 126 GLN B N 1
ATOM 2251 C CA . GLN B 1 126 ? 4.039 -12.336 16.688 1 97.38 126 GLN B CA 1
ATOM 2252 C C . GLN B 1 126 ? 3.639 -11.18 15.773 1 97.38 126 GLN B C 1
ATOM 2254 O O . GLN B 1 126 ? 2.559 -10.602 15.93 1 97.38 126 GLN B O 1
ATOM 2259 N N . LEU B 1 127 ? 4.539 -10.867 14.883 1 98 127 LEU B N 1
ATOM 2260 C CA . LEU B 1 127 ? 4.277 -9.797 13.922 1 98 127 LEU B CA 1
ATOM 2261 C C . LEU B 1 127 ? 3.01 -10.086 13.125 1 98 127 LEU B C 1
ATOM 2263 O O . LEU B 1 127 ? 2.109 -9.242 13.055 1 98 127 LEU B O 1
ATOM 2267 N N . LEU B 1 128 ? 2.902 -11.266 12.586 1 96.94 128 LEU B N 1
ATOM 2268 C CA . LEU B 1 128 ? 1.767 -11.641 11.75 1 96.94 128 LEU B CA 1
ATOM 2269 C C . LEU B 1 128 ? 0.474 -11.641 12.562 1 96.94 128 LEU B C 1
ATOM 2271 O O . LEU B 1 128 ? -0.569 -11.203 12.078 1 96.94 128 LEU B O 1
ATOM 2275 N N . THR B 1 129 ? 0.565 -12.094 13.789 1 97.38 129 THR B N 1
ATOM 2276 C CA . THR B 1 129 ? -0.605 -12.125 14.656 1 97.38 129 THR B CA 1
ATOM 2277 C C . THR B 1 129 ? -1.128 -10.711 14.906 1 97.38 129 THR B C 1
ATOM 2279 O O . THR B 1 129 ? -2.328 -10.453 14.781 1 97.38 129 THR B O 1
ATOM 2282 N N . LEU B 1 130 ? -0.243 -9.828 15.219 1 98.06 130 LEU B N 1
ATOM 2283 C CA . LEU B 1 130 ? -0.632 -8.453 15.516 1 98.06 130 LEU B CA 1
ATOM 2284 C C . LEU B 1 130 ? -1.101 -7.734 14.258 1 98.06 130 LEU B C 1
ATOM 2286 O O . LEU B 1 130 ? -2.059 -6.961 14.297 1 98.06 130 LEU B O 1
ATOM 2290 N N . MET B 1 131 ? -0.437 -7.98 13.102 1 97.75 131 MET B N 1
ATOM 2291 C CA . MET B 1 131 ? -0.86 -7.398 11.828 1 97.75 131 MET B CA 1
ATOM 2292 C C . MET B 1 131 ? -2.264 -7.863 11.461 1 97.75 131 MET B C 1
ATOM 2294 O O . MET B 1 131 ? -3.061 -7.086 10.93 1 97.75 131 MET B O 1
ATOM 2298 N N . GLN B 1 132 ? -2.529 -9.094 11.719 1 96.31 132 GLN B N 1
ATOM 2299 C CA . GLN B 1 132 ? -3.846 -9.641 11.406 1 96.31 132 GLN B CA 1
ATOM 2300 C C . GLN B 1 132 ? -4.93 -8.977 12.25 1 96.31 132 GLN B C 1
ATOM 2302 O O . GLN B 1 132 ? -6.035 -8.719 11.758 1 96.31 132 GLN B O 1
ATOM 2307 N N . LYS B 1 133 ? -4.637 -8.703 13.508 1 97.62 133 LYS B N 1
ATOM 2308 C CA . LYS B 1 133 ? -5.578 -7.965 14.344 1 97.62 133 LYS B CA 1
ATOM 2309 C C . LYS B 1 133 ? -5.867 -6.586 13.75 1 97.62 133 LYS B C 1
ATOM 2311 O O . LYS B 1 133 ? -7.023 -6.16 13.695 1 97.62 133 LYS B O 1
ATOM 2316 N N . VAL B 1 134 ? -4.793 -5.918 13.32 1 97.94 134 VAL B N 1
ATOM 2317 C CA . VAL B 1 134 ? -4.926 -4.605 12.695 1 97.94 134 VAL B CA 1
ATOM 2318 C C . VAL B 1 134 ? -5.812 -4.711 11.453 1 97.94 134 VAL B C 1
ATOM 2320 O O . VAL B 1 134 ? -6.746 -3.922 11.281 1 97.94 134 VAL B O 1
ATOM 2323 N N . LEU B 1 135 ? -5.516 -5.68 10.648 1 96.06 135 LEU B N 1
ATOM 2324 C CA . LEU B 1 135 ? -6.262 -5.883 9.406 1 96.06 135 LEU B CA 1
ATOM 2325 C C . LEU B 1 135 ? -7.738 -6.125 9.703 1 96.06 135 LEU B C 1
ATOM 2327 O O . LEU B 1 135 ? -8.609 -5.516 9.07 1 96.06 135 LEU B O 1
ATOM 2331 N N . ASN B 1 136 ? -8.008 -6.973 10.625 1 95.69 136 ASN B N 1
ATOM 2332 C CA . ASN B 1 136 ? -9.391 -7.293 10.977 1 95.69 136 ASN B CA 1
ATOM 2333 C C . ASN B 1 136 ? -10.141 -6.059 11.469 1 95.69 136 ASN B C 1
ATOM 2335 O O . ASN B 1 136 ? -11.32 -5.875 11.148 1 95.69 136 ASN B O 1
ATOM 2339 N N . ASN B 1 137 ? -9.484 -5.246 12.273 1 97.12 137 ASN B N 1
ATOM 2340 C CA . ASN B 1 137 ? -10.094 -4.012 12.758 1 97.12 137 ASN B CA 1
ATOM 2341 C C . ASN B 1 137 ? -10.477 -3.086 11.609 1 97.12 137 ASN B C 1
ATOM 2343 O O . ASN B 1 137 ? -11.57 -2.518 11.609 1 97.12 137 ASN B O 1
ATOM 2347 N N . ILE B 1 138 ? -9.586 -2.971 10.656 1 95.44 138 ILE B N 1
ATOM 2348 C CA . ILE B 1 138 ? -9.82 -2.062 9.539 1 95.44 138 ILE B CA 1
ATOM 2349 C C . ILE B 1 138 ? -10.945 -2.611 8.656 1 95.44 138 ILE B C 1
ATOM 2351 O O . ILE B 1 138 ? -11.828 -1.867 8.227 1 95.44 138 ILE B O 1
ATOM 2355 N N . ILE B 1 139 ? -10.906 -3.924 8.422 1 92.75 139 ILE B N 1
ATOM 2356 C CA . ILE B 1 139 ? -11.93 -4.562 7.605 1 92.75 139 ILE B CA 1
ATOM 2357 C C . ILE B 1 139 ? -13.305 -4.375 8.25 1 92.75 139 ILE B C 1
ATOM 2359 O O . ILE B 1 139 ? -14.281 -4.082 7.566 1 92.75 139 ILE B O 1
ATOM 2363 N N . SER B 1 140 ? -13.359 -4.559 9.523 1 93.94 140 SER B N 1
ATOM 2364 C CA . SER B 1 140 ? -14.609 -4.383 10.258 1 93.94 140 SER B CA 1
ATOM 2365 C C . SER B 1 140 ? -15.148 -2.961 10.109 1 93.94 140 SER B C 1
ATOM 2367 O O . SER B 1 140 ? -16.344 -2.762 9.938 1 93.94 140 SER B O 1
ATOM 2369 N N . GLU B 1 141 ? -14.258 -2.029 10.211 1 93.25 141 GLU B N 1
ATOM 2370 C CA . GLU B 1 141 ? -14.672 -0.637 10.055 1 93.25 141 GLU B CA 1
ATOM 2371 C C . GLU B 1 141 ? -15.203 -0.375 8.648 1 93.25 141 GLU B C 1
ATOM 2373 O O . GLU B 1 141 ? -16.203 0.34 8.477 1 93.25 141 GLU B O 1
ATOM 2378 N N . ASN B 1 142 ? -14.547 -0.937 7.633 1 90.69 142 ASN B N 1
ATOM 2379 C CA . ASN B 1 142 ? -14.977 -0.781 6.246 1 90.69 142 ASN B CA 1
ATOM 2380 C C . ASN B 1 142 ? -16.359 -1.396 6.016 1 90.69 142 ASN B C 1
ATOM 2382 O O . ASN B 1 142 ? -17.172 -0.849 5.262 1 90.69 142 ASN B O 1
ATOM 2386 N N . MET B 1 143 ? -16.516 -2.512 6.637 1 88.88 143 MET B N 1
ATOM 2387 C CA . MET B 1 143 ? -17.812 -3.188 6.512 1 88.88 143 MET B CA 1
ATOM 2388 C C . MET B 1 143 ? -18.922 -2.355 7.137 1 88.88 143 MET B C 1
ATOM 2390 O O . MET B 1 143 ? -20.031 -2.281 6.598 1 88.88 143 MET B O 1
ATOM 2394 N N . LEU B 1 144 ? -18.625 -1.729 8.266 1 88.44 144 LEU B N 1
ATOM 2395 C CA . LEU B 1 144 ? -19.594 -0.881 8.953 1 88.44 144 LEU B CA 1
ATOM 2396 C C . LEU B 1 144 ? -19.938 0.343 8.109 1 88.44 144 LEU B C 1
ATOM 2398 O O . LEU B 1 144 ? -21.094 0.758 8.055 1 88.44 144 LEU B O 1
ATOM 2402 N N . LEU B 1 145 ? -18.953 0.877 7.469 1 84.75 145 LEU B N 1
ATOM 2403 C CA . LEU B 1 145 ? -19.156 2.057 6.641 1 84.75 145 LEU B CA 1
ATOM 2404 C C . LEU B 1 145 ? -19.969 1.705 5.391 1 84.75 145 LEU B C 1
ATOM 2406 O O . LEU B 1 145 ? -20.797 2.49 4.945 1 84.75 145 LEU B O 1
ATOM 2410 N N . SER B 1 146 ? -19.719 0.583 4.805 1 82.19 146 SER B N 1
ATOM 2411 C CA . SER B 1 146 ? -20.469 0.139 3.633 1 82.19 146 SER B CA 1
ATOM 2412 C C . SER B 1 146 ? -21.938 -0.094 3.971 1 82.19 146 SER B C 1
ATOM 2414 O O . SER B 1 146 ? -22.828 0.206 3.166 1 82.19 146 SER B O 1
ATOM 2416 N N . GLU B 1 147 ? -22.156 -0.636 5.062 1 77.56 147 GLU B N 1
ATOM 2417 C CA . GLU B 1 147 ? -23.516 -0.888 5.52 1 77.56 147 GLU B CA 1
ATOM 2418 C C . GLU B 1 147 ? -24.25 0.418 5.793 1 77.56 147 GLU B C 1
ATOM 2420 O O . GLU B 1 147 ? -25.438 0.539 5.484 1 77.56 147 GLU B O 1
ATOM 2425 N N . LYS B 1 148 ? -23.531 1.38 6.371 1 74.25 148 LYS B N 1
ATOM 2426 C CA . LYS B 1 148 ? -24.125 2.68 6.652 1 74.25 148 LYS B CA 1
ATOM 2427 C C . LYS B 1 148 ? -24.453 3.426 5.359 1 74.25 148 LYS B C 1
ATOM 2429 O O . LYS B 1 148 ? -25.453 4.137 5.281 1 74.25 148 LYS B O 1
ATOM 2434 N N . GLU B 1 149 ? -23.656 3.322 4.422 1 70 149 GLU B N 1
ATOM 2435 C CA . GLU B 1 149 ? -23.906 3.943 3.123 1 70 149 GLU B CA 1
ATOM 2436 C C . GLU B 1 149 ? -25.125 3.336 2.445 1 70 149 GLU B C 1
ATOM 2438 O O . GLU B 1 149 ? -25.906 4.047 1.797 1 70 149 GLU B O 1
ATOM 2443 N N . TYR B 1 150 ? -25.281 2.023 2.602 1 63.41 150 TYR B N 1
ATOM 2444 C CA . TYR B 1 150 ? -26.453 1.345 2.053 1 63.41 150 TYR B CA 1
ATOM 2445 C C . TYR B 1 150 ? -27.719 1.76 2.791 1 63.41 150 TYR B C 1
ATOM 2447 O O . TYR B 1 150 ? -28.781 1.856 2.188 1 63.41 150 TYR B O 1
ATOM 2455 N N . GLU B 1 151 ? -27.531 1.882 4.023 1 64.94 151 GLU B N 1
ATOM 2456 C CA . GLU B 1 151 ? -28.688 2.277 4.809 1 64.94 151 GLU B CA 1
ATOM 2457 C C . GLU B 1 151 ? -29.094 3.721 4.516 1 64.94 151 GLU B C 1
ATOM 2459 O O . GLU B 1 151 ? -30.266 4.086 4.641 1 64.94 151 GLU B O 1
ATOM 2464 N N . ASN B 1 152 ? -28.156 4.574 4.316 1 57.03 152 ASN B N 1
ATOM 2465 C CA . ASN B 1 152 ? -28.469 5.969 4.035 1 57.03 152 ASN B CA 1
ATOM 2466 C C . ASN B 1 152 ? -28.938 6.16 2.596 1 57.03 152 ASN B C 1
ATOM 2468 O O . ASN B 1 152 ? -29.297 7.27 2.197 1 57.03 152 ASN B O 1
ATOM 2472 N N . GLU B 1 153 ? -28.781 5.16 1.732 1 46.5 153 GLU B N 1
ATOM 2473 C CA . GLU B 1 153 ? -29.469 5.191 0.444 1 46.5 153 GLU B CA 1
ATOM 2474 C C . GLU B 1 153 ? -30.891 4.656 0.564 1 46.5 153 GLU B C 1
ATOM 2476 O O . GLU B 1 153 ? -31.844 5.254 0.032 1 46.5 153 GLU B O 1
#

Foldseek 3Di:
DPPPDDPVNVVVVLVVVVQVLLCVQVVVDPADRPLLLLLQVCLVPFFDFLVRSCVVVVHDSVVSVVSLVVCVVSQQKDWDADPVHRVTITIHGDPVNNVCNVVSVVSVVVVVCVVCPPPDPVRVVVVVVVVVVVVVVVVVVVVVVVVVVVVVD/DPPPDDPVNVVVVLVVVLQVLLCVQVVVDPADRPLLLLLQVCLVPFFDFLVRSCVVVVHDSVVSVVSQVVCVVSQQKDWDADPVHRVTITIHGDPNNNVCNVVSVVSVVVVVCVVCPPPDPVRVVVVVVVVVVVVVVVVVVVVVVVVVVVVVD

Nearest PDB structures (foldseek):
  3bpx-assembly1_A  TM=7.435E-01  e=3.879E-10  unclassified
  3s2w-assembly4_H  TM=8.160E-01  e=1.964E-09  Methanosarcina mazei Go1
  3bpv-assembly1_A-2  TM=7.258E-01  e=2.090E-09  unclassified
  3vod-assembly1_A  TM=7.098E-01  e=2.381E-08  Escherichia coli K-12
  6pcp-assembly2_C  TM=8.286E-01  e=1.283E-07  Bordetella pertussis

Sequence (306 aa):
MENNINVGQVNAAIYRNIQILLSSTLNDLDIKNGQYDFFLVISLREGLSQKELSEHLHISKSTTAKAVKNLTEKGYVIRKKDKEDGRLEHLYLTEKGREKSPFVQSIFQKIIEVSTRELSQTEITQLLTLMQKVLNNIISENMLLSEKEYENEMENNINVGQVNAAIYRNIQILLSSTLNDLDIKNGQYDFFLVISLREGLSQKELSEHLHISKSTTAKAVKNLTEKGYVIRKKDKEDGRLEHLYLTEKGREKSPFVQSIFQKIIEVSTRELSQTEITQLLTLMQKVLNNIISENMLLSEKEYENE

Secondary structure (DSSP, 8-state):
------HHHHHHHHHHHHHHHHHHH-TTSS--TTSHHHHHHHHHSTT-BHHHHHHHHT--HHHHHHHHHHHHHTTSEEEEE-SS-TT-EEEEE-HHHHHHHHHHHHHHHHHHHHHTTT--HHHHHHHHHHHHHHHHHHHHHHHHHHHHHHH--/------HHHHHHHHHHHHHHHHHHHSTTSS--TTSHHHHHHHHHSTT-BHHHHHHHHT--HHHHHHHHHHHHHTTSEEEEE-SS-TT-EEEEE-HHHHHHHHHHHHHHHHHHHHHTTT--HHHHHHHHHHHHHHHHHHHHHHHHHHHHHHH--

Organism: NCBI:txid29354

InterPro domains:
  IPR000835 MarR-type HTH domain [PF12802] (30-87)
  IPR000835 MarR-type HTH domain [PR00598] (48-64)
  IPR000835 MarR-type HTH domain [PR00598] (65-80)
  IPR000835 MarR-type HTH domain [PR00598] (84-100)
  IPR000835 MarR-type HTH domain [PR00598] (114-134)
  IPR000835 MarR-type HTH domain [PS50995] (1-136)
  IPR000835 MarR-type HTH domain [SM00347] (24-124)
  IPR036388 Winged helix-like DNA-binding domain superfamily [G3DSA:1.10.10.10] (5-140)
  IPR036390 Winged helix DNA-binding domain superfamily [SSF46785] (7-139)